Protein AF-A0A536DBD0-F1 (afdb_monomer_lite)

Foldseek 3Di:
DVLVVLLVQQDPLLWFQPAAQAHPDQDQDPVRDRFPFGACRTRLNSLVVNVLVVPQLPDPSNLVSVVSLQVRYAHPPPGHRQLCFDLALLRLVSSVVSCVRNVHDNVNSVVVNVVQQAPVRADDRCVVVPDRDHPPPDLQQADPPPRDGPDPCQLADAPPCPSHHHVLVVLLVVLVVPDQDDVSCVVVLVSLVVQQDPVRFHFRADDGGHHDPDDQDPDHPDGHPSSSVSSVSSVVRNVD

Structure (mmCIF, N/CA/C/O backbone):
data_AF-A0A536DBD0-F1
#
_entry.id   AF-A0A536DBD0-F1
#
loop_
_atom_site.group_PDB
_atom_site.id
_atom_site.type_symbol
_atom_site.label_atom_id
_atom_site.label_alt_id
_atom_site.label_comp_id
_atom_site.label_asym_id
_atom_site.label_entity_id
_atom_site.label_seq_id
_atom_site.pdbx_PDB_ins_code
_atom_site.Cartn_x
_atom_site.Cartn_y
_atom_site.Cartn_z
_atom_site.occupancy
_atom_site.B_iso_or_equiv
_atom_site.auth_seq_id
_atom_site.auth_comp_id
_atom_site.auth_asym_id
_atom_site.auth_atom_id
_atom_site.pdbx_PDB_model_num
ATOM 1 N N . GLY A 1 1 ? -10.079 -2.420 -15.133 1.00 91.31 1 GLY A N 1
ATOM 2 C CA . GLY A 1 1 ? -9.939 -2.157 -13.683 1.00 91.31 1 GLY A CA 1
ATOM 3 C C . GLY A 1 1 ? -8.690 -1.338 -13.408 1.00 91.31 1 GLY A C 1
ATOM 4 O O . GLY A 1 1 ? -7.895 -1.154 -14.325 1.00 91.31 1 GLY A O 1
ATOM 5 N N . TRP A 1 2 ? -8.507 -0.857 -12.175 1.00 95.94 2 TRP A N 1
ATOM 6 C CA . TRP A 1 2 ? -7.380 0.018 -11.815 1.00 95.94 2 TRP A CA 1
ATOM 7 C C . TRP A 1 2 ? -6.001 -0.605 -12.061 1.00 95.94 2 TRP A C 1
ATOM 9 O O . TRP A 1 2 ? -5.137 0.088 -12.584 1.00 95.94 2 TRP A O 1
ATOM 19 N N . GLY A 1 3 ? -5.819 -1.908 -11.808 1.00 97.19 3 GLY A N 1
ATOM 20 C CA . GLY A 1 3 ? -4.553 -2.599 -12.091 1.00 97.19 3 GLY A CA 1
ATOM 21 C C . GLY A 1 3 ? -4.137 -2.540 -13.563 1.00 97.19 3 GLY A C 1
ATOM 22 O O . GLY A 1 3 ? -3.016 -2.157 -13.869 1.00 97.19 3 GLY A O 1
ATOM 23 N N . ALA A 1 4 ? -5.062 -2.809 -14.491 1.00 97.19 4 ALA A N 1
ATOM 24 C CA . ALA A 1 4 ? -4.785 -2.695 -15.926 1.00 97.19 4 ALA A CA 1
ATOM 25 C C . ALA A 1 4 ? -4.452 -1.252 -16.347 1.00 97.19 4 ALA A C 1
ATOM 27 O O . ALA A 1 4 ? -3.552 -1.039 -17.153 1.00 97.19 4 ALA A O 1
ATOM 28 N N . ARG A 1 5 ? -5.150 -0.259 -15.774 1.00 97.69 5 ARG A N 1
ATOM 29 C CA . ARG A 1 5 ? -4.861 1.161 -16.020 1.00 97.69 5 ARG A CA 1
ATOM 30 C C . ARG A 1 5 ? -3.475 1.545 -15.503 1.00 97.69 5 ARG A C 1
ATOM 32 O O . ARG A 1 5 ? -2.783 2.285 -16.182 1.00 97.69 5 ARG A O 1
ATOM 39 N N . LEU A 1 6 ? -3.083 1.053 -14.328 1.00 98.19 6 LEU A N 1
ATOM 40 C CA . LEU A 1 6 ? -1.773 1.328 -13.745 1.00 98.19 6 LEU A CA 1
ATOM 41 C C . LEU A 1 6 ? -0.647 0.653 -14.540 1.00 98.19 6 LEU A C 1
ATOM 43 O O . LEU A 1 6 ? 0.339 1.312 -14.838 1.00 98.19 6 LEU A O 1
ATOM 47 N N . LEU A 1 7 ? -0.824 -0.603 -14.963 1.00 98.19 7 LEU A N 1
ATOM 48 C CA . LEU A 1 7 ? 0.118 -1.302 -15.851 1.00 98.19 7 LEU A CA 1
ATOM 49 C C . LEU A 1 7 ? 0.347 -0.551 -17.168 1.00 98.19 7 LEU A C 1
ATOM 51 O O . LEU A 1 7 ? 1.478 -0.451 -17.622 1.00 98.19 7 LEU A O 1
ATOM 55 N N . ALA A 1 8 ? -0.704 0.035 -17.745 1.00 97.88 8 ALA A N 1
ATOM 56 C CA . ALA A 1 8 ? -0.601 0.821 -18.976 1.00 97.88 8 ALA A CA 1
ATOM 57 C C . ALA A 1 8 ? 0.183 2.143 -18.824 1.00 97.88 8 ALA A C 1
ATOM 59 O O . ALA A 1 8 ? 0.460 2.792 -19.827 1.00 97.88 8 ALA A O 1
ATOM 60 N N . LEU A 1 9 ? 0.512 2.561 -17.595 1.00 97.62 9 LEU A N 1
ATOM 61 C CA . LEU A 1 9 ? 1.324 3.751 -17.313 1.00 97.62 9 LEU A CA 1
ATOM 62 C C . LEU A 1 9 ? 2.813 3.433 -17.120 1.00 97.62 9 LEU A C 1
ATOM 64 O O . LEU A 1 9 ? 3.586 4.359 -16.869 1.00 97.62 9 LEU A O 1
ATOM 68 N N . GLN A 1 10 ? 3.213 2.159 -17.190 1.00 97.94 10 GLN A N 1
ATOM 69 C CA . GLN A 1 10 ? 4.626 1.792 -17.154 1.00 97.94 10 GLN A CA 1
ATOM 70 C C . GLN A 1 10 ? 5.324 2.371 -18.390 1.00 97.94 10 GLN A C 1
ATOM 72 O O . GLN A 1 10 ? 4.830 2.240 -19.511 1.00 97.94 10 GLN A O 1
ATOM 77 N N . GLY A 1 11 ? 6.451 3.042 -18.173 1.00 96.56 11 GLY A N 1
ATOM 78 C CA . GLY A 1 11 ? 7.277 3.587 -19.238 1.00 96.56 11 GLY A CA 1
ATOM 79 C C . GLY A 1 11 ? 7.999 2.494 -20.023 1.00 96.56 11 GLY A C 1
ATOM 80 O O . GLY A 1 11 ? 8.143 1.358 -19.570 1.00 96.56 11 GLY A O 1
ATOM 81 N N . GLU A 1 12 ? 8.504 2.865 -21.199 1.00 95.19 12 GLU A N 1
ATOM 82 C CA . GLU A 1 12 ? 9.368 2.001 -22.020 1.00 95.19 12 GLU A CA 1
ATOM 83 C C . GLU A 1 12 ? 10.686 1.639 -21.313 1.00 95.19 12 GLU A C 1
ATOM 85 O O . GLU A 1 12 ? 11.336 0.665 -21.673 1.00 95.19 12 GLU A O 1
ATOM 90 N N . ASP A 1 13 ? 11.061 2.402 -20.283 1.00 94.31 13 ASP A N 1
ATOM 91 C CA . ASP A 1 13 ? 12.197 2.148 -19.396 1.00 94.31 13 ASP A CA 1
ATOM 92 C C . ASP A 1 13 ? 11.905 1.099 -18.306 1.00 94.31 13 ASP A C 1
ATOM 94 O O . ASP A 1 13 ? 12.741 0.866 -17.431 1.00 94.31 13 ASP A O 1
ATOM 98 N N . GLY A 1 14 ? 10.716 0.487 -18.324 1.00 95.88 14 GLY A N 1
ATOM 99 C CA . GLY A 1 14 ? 10.312 -0.528 -17.359 1.00 95.88 14 GLY A CA 1
ATOM 100 C C . GLY A 1 14 ? 9.883 0.024 -16.000 1.00 95.88 14 GLY A C 1
ATOM 101 O O . GLY A 1 14 ? 9.650 -0.755 -15.075 1.00 95.88 14 GLY A O 1
ATOM 102 N N . GLN A 1 15 ? 9.760 1.343 -15.851 1.00 97.19 15 GLN A N 1
ATOM 103 C CA . GLN A 1 15 ? 9.516 2.007 -14.571 1.00 97.19 15 GLN A CA 1
ATOM 104 C C . GLN A 1 15 ? 8.239 2.849 -14.605 1.00 97.19 15 GLN A C 1
ATOM 106 O O . GLN A 1 15 ? 7.706 3.182 -15.661 1.00 97.19 15 GLN A O 1
ATOM 111 N N . TRP A 1 16 ? 7.747 3.250 -13.433 1.00 97.19 16 TRP A N 1
ATOM 112 C CA . TRP A 1 16 ? 6.743 4.309 -13.343 1.00 97.19 16 TRP A CA 1
ATOM 113 C C . TRP A 1 16 ? 7.423 5.615 -12.963 1.00 97.19 16 TRP A C 1
ATOM 115 O O . TRP A 1 16 ? 8.136 5.698 -11.964 1.00 97.19 16 TRP A O 1
ATOM 125 N N . ALA A 1 17 ? 7.214 6.637 -13.793 1.00 93.94 17 ALA A N 1
ATOM 126 C CA . ALA A 1 17 ? 7.829 7.957 -13.651 1.00 93.94 17 ALA A CA 1
ATOM 127 C C . ALA A 1 17 ? 9.380 7.956 -13.600 1.00 93.94 17 ALA A C 1
ATOM 129 O O . ALA A 1 17 ? 9.981 8.963 -13.218 1.00 93.94 17 ALA A O 1
ATOM 130 N N . GLY A 1 18 ? 10.018 6.859 -14.024 1.00 93.31 18 GLY A N 1
ATOM 131 C CA . GLY A 1 18 ? 11.458 6.740 -14.269 1.00 93.31 18 GLY A CA 1
ATOM 132 C C . GLY A 1 18 ? 12.359 6.515 -13.052 1.00 93.31 18 GLY A C 1
ATOM 133 O O . GLY A 1 18 ? 13.572 6.617 -13.198 1.00 93.31 18 GLY A O 1
ATOM 134 N N . GLY A 1 19 ? 11.812 6.244 -11.864 1.00 93.00 19 GLY A N 1
ATOM 135 C CA . GLY A 1 19 ? 12.637 5.943 -10.685 1.00 93.00 19 GLY A CA 1
ATOM 136 C C . GLY A 1 19 ? 11.963 5.020 -9.674 1.00 93.00 19 GLY A C 1
ATOM 137 O O . GLY A 1 19 ? 10.793 4.645 -9.841 1.00 93.00 19 GLY A O 1
ATOM 138 N N . ALA A 1 20 ? 12.714 4.620 -8.646 1.00 93.88 20 ALA A N 1
ATOM 139 C CA . ALA A 1 20 ? 12.307 3.620 -7.665 1.00 93.88 20 ALA A CA 1
ATOM 140 C C . ALA A 1 20 ? 11.388 4.230 -6.602 1.00 93.88 20 ALA A C 1
ATOM 142 O O . ALA A 1 20 ? 10.191 3.921 -6.581 1.00 93.88 20 ALA A O 1
ATOM 143 N N . LEU A 1 21 ? 11.912 5.127 -5.763 1.00 90.44 21 LEU A N 1
ATOM 144 C CA . LEU A 1 21 ? 11.153 5.838 -4.730 1.00 90.44 21 LEU A CA 1
ATOM 145 C C . LEU A 1 21 ? 10.785 7.266 -5.155 1.00 90.44 21 LEU A C 1
ATOM 147 O O . LEU A 1 21 ? 9.769 7.810 -4.703 1.00 90.44 21 LEU A O 1
ATOM 151 N N . PHE A 1 22 ? 11.569 7.862 -6.057 1.00 90.06 22 PHE A N 1
ATOM 152 C CA . PHE A 1 22 ? 11.367 9.210 -6.581 1.00 90.06 22 PHE A CA 1
ATOM 153 C C . PHE A 1 22 ? 11.313 9.203 -8.117 1.00 90.06 22 PHE A C 1
ATOM 155 O O . PHE A 1 22 ? 12.082 8.501 -8.761 1.00 90.06 22 PHE A O 1
ATOM 162 N N . PRO A 1 23 ? 10.447 10.008 -8.756 1.00 86.81 23 PRO A N 1
ATOM 163 C CA . PRO A 1 23 ? 10.463 10.163 -10.208 1.00 86.81 23 PRO A CA 1
ATOM 164 C C . PRO A 1 23 ? 11.794 10.710 -10.738 1.00 86.81 23 PRO A C 1
ATOM 166 O O . PRO A 1 23 ? 12.344 11.651 -10.159 1.00 86.81 23 PRO A O 1
ATOM 169 N N . ALA A 1 24 ? 12.228 10.242 -11.914 1.00 82.94 24 ALA A N 1
ATOM 170 C CA . ALA A 1 24 ? 13.428 10.735 -12.605 1.00 82.94 24 ALA A CA 1
ATOM 171 C C . ALA A 1 24 ? 13.378 12.245 -12.885 1.00 82.94 24 ALA A C 1
ATOM 173 O O . ALA A 1 24 ? 14.393 12.942 -12.868 1.00 82.94 24 ALA A O 1
ATOM 174 N N . ARG A 1 25 ? 12.178 12.776 -13.143 1.00 69.81 25 ARG A N 1
ATOM 175 C CA . ARG A 1 25 ? 11.931 14.215 -13.247 1.00 69.81 25 ARG A CA 1
ATOM 176 C C . ARG A 1 25 ? 11.021 14.641 -12.107 1.00 69.81 25 ARG A C 1
ATOM 178 O O . ARG A 1 25 ? 9.820 14.382 -12.136 1.00 69.81 25 ARG A O 1
ATOM 185 N N . ARG A 1 26 ? 11.570 15.365 -11.127 1.00 60.09 26 ARG A N 1
ATOM 186 C CA . ARG A 1 26 ? 10.742 16.130 -10.187 1.00 60.09 26 ARG A CA 1
ATOM 187 C C . ARG A 1 26 ? 9.910 17.128 -10.990 1.00 60.09 26 ARG A C 1
ATOM 189 O O . ARG A 1 26 ? 10.472 17.956 -11.707 1.00 60.09 26 ARG A O 1
ATOM 196 N N . SER A 1 27 ? 8.585 17.037 -10.881 1.00 53.34 27 SER A N 1
ATOM 197 C CA . SER A 1 27 ? 7.678 18.047 -11.427 1.00 53.34 27 SER A CA 1
ATOM 198 C C . SER A 1 27 ? 8.109 19.410 -10.888 1.00 53.34 27 SER A C 1
ATOM 200 O O . SER A 1 27 ? 7.999 19.651 -9.692 1.00 53.34 27 SER A O 1
ATOM 202 N N . LYS A 1 28 ? 8.625 20.292 -11.746 1.00 44.62 28 LYS A N 1
ATOM 203 C CA . LYS A 1 28 ? 8.733 21.714 -11.415 1.00 44.62 28 LYS A CA 1
ATOM 204 C C . LYS A 1 28 ? 7.328 22.276 -11.578 1.00 44.62 28 LYS A C 1
ATOM 206 O O . LYS A 1 28 ? 6.775 22.166 -12.672 1.00 44.62 28 LYS A O 1
ATOM 211 N N . SER A 1 29 ? 6.716 22.824 -10.530 1.00 50.50 29 SER A N 1
ATOM 212 C CA . SER A 1 29 ? 5.514 23.625 -10.761 1.00 50.50 29 SER A CA 1
ATOM 213 C C . SER A 1 29 ? 5.897 24.821 -11.645 1.00 50.50 29 SER A C 1
ATOM 215 O O . SER A 1 29 ? 7.041 25.283 -11.624 1.00 50.50 29 SER A O 1
ATOM 217 N N . GLY A 1 30 ? 4.966 25.315 -12.465 1.00 45.97 30 GLY A N 1
ATOM 218 C CA . GLY A 1 30 ? 5.229 26.410 -13.414 1.00 45.97 30 GLY A CA 1
ATOM 219 C C . GLY A 1 30 ? 5.717 27.720 -12.771 1.00 45.97 30 GLY A C 1
ATOM 220 O O . GLY A 1 30 ? 6.162 28.613 -13.482 1.00 45.97 30 GLY A O 1
ATOM 221 N N . ASN A 1 31 ? 5.666 27.821 -11.439 1.00 52.44 31 ASN A N 1
ATOM 222 C CA . ASN A 1 31 ? 6.142 28.930 -10.612 1.00 52.44 31 ASN A CA 1
ATOM 223 C C . ASN A 1 31 ? 7.461 28.632 -9.854 1.00 52.44 31 ASN A C 1
ATOM 225 O O . ASN A 1 31 ? 7.882 29.449 -9.043 1.00 52.44 31 ASN A O 1
ATOM 229 N N . GLY A 1 32 ? 8.121 27.490 -10.092 1.00 48.88 32 GLY A N 1
ATOM 230 C CA . GLY A 1 32 ? 9.398 27.135 -9.452 1.00 48.88 32 GLY A CA 1
ATOM 231 C C . GLY A 1 32 ? 9.293 26.590 -8.021 1.00 48.88 32 GLY A C 1
ATOM 232 O O . GLY A 1 32 ? 10.320 26.283 -7.418 1.00 48.88 32 GLY A O 1
ATOM 233 N N . GLU A 1 33 ? 8.083 26.424 -7.486 1.00 50.91 33 GLU A N 1
ATOM 234 C CA . GLU A 1 33 ? 7.857 25.752 -6.204 1.00 50.91 33 GLU A CA 1
ATOM 235 C C . GLU A 1 33 ? 8.035 24.225 -6.339 1.00 50.91 33 GLU A C 1
ATOM 237 O O . GLU A 1 33 ? 7.794 23.606 -7.379 1.00 50.91 33 GLU A O 1
ATOM 242 N N . GLN A 1 34 ? 8.503 23.572 -5.277 1.00 54.66 34 GLN A N 1
ATOM 243 C CA . GLN A 1 34 ? 8.453 22.112 -5.241 1.00 54.66 34 GLN A CA 1
ATOM 244 C C . GLN A 1 34 ? 7.001 21.688 -4.974 1.00 54.66 34 GLN A C 1
ATOM 246 O O . GLN A 1 34 ? 6.362 22.272 -4.094 1.00 54.66 34 GLN A O 1
ATOM 251 N N . PRO A 1 35 ? 6.457 20.687 -5.694 1.00 57.78 35 PRO A N 1
ATOM 252 C CA . PRO A 1 35 ? 5.151 20.127 -5.377 1.00 57.78 35 PRO A CA 1
ATOM 253 C C . PRO A 1 35 ? 5.109 19.740 -3.898 1.00 57.78 35 PRO A C 1
ATOM 255 O O . PRO A 1 35 ? 6.036 19.102 -3.400 1.00 57.78 35 PRO A O 1
ATOM 258 N N . LYS A 1 36 ? 4.045 20.127 -3.187 1.00 66.62 36 LYS A N 1
ATOM 259 C CA . LYS A 1 36 ? 3.862 19.705 -1.796 1.00 66.62 36 LYS A CA 1
ATOM 260 C C . LYS A 1 36 ? 3.632 18.188 -1.747 1.00 66.62 36 LYS A C 1
ATOM 262 O O . LYS A 1 36 ? 2.731 17.685 -2.416 1.00 66.62 36 LYS A O 1
ATOM 267 N N . GLY A 1 37 ? 4.402 17.493 -0.910 1.00 73.50 37 GLY A N 1
ATOM 268 C CA . GLY A 1 37 ? 4.250 16.059 -0.636 1.00 73.50 37 GLY A CA 1
ATOM 269 C C . GLY A 1 37 ? 5.110 15.134 -1.506 1.00 73.50 37 GLY A C 1
ATOM 270 O O . GLY A 1 37 ? 5.749 15.559 -2.470 1.00 73.50 37 GLY A O 1
ATOM 271 N N . GLN A 1 38 ? 5.135 13.849 -1.144 1.00 78.88 38 GLN A N 1
ATOM 272 C CA . GLN A 1 38 ? 5.894 12.823 -1.861 1.00 78.88 38 GLN A CA 1
ATOM 273 C C . GLN A 1 38 ? 5.238 12.540 -3.221 1.00 78.88 38 GLN A C 1
ATOM 275 O O . GLN A 1 38 ? 4.035 12.295 -3.283 1.00 78.88 38 GLN A O 1
ATOM 280 N N . PRO A 1 39 ? 5.983 12.519 -4.336 1.00 83.19 39 PRO A N 1
ATOM 281 C CA . PRO A 1 39 ? 5.433 12.054 -5.602 1.00 83.19 39 PRO A CA 1
ATOM 282 C C . PRO A 1 39 ? 5.171 10.540 -5.547 1.00 83.19 39 PRO A C 1
ATOM 284 O O . PRO A 1 39 ? 6.085 9.726 -5.657 1.00 83.19 39 PRO A O 1
ATOM 287 N N . TRP A 1 40 ? 3.903 10.156 -5.421 1.00 91.44 40 TRP A N 1
ATOM 288 C CA . TRP A 1 40 ? 3.453 8.766 -5.292 1.00 91.44 40 TRP A CA 1
ATOM 289 C C . TRP A 1 40 ? 3.391 7.998 -6.619 1.00 91.44 40 TRP A C 1
ATOM 291 O O . TRP A 1 40 ? 2.759 6.944 -6.701 1.00 91.44 40 TRP A O 1
ATOM 301 N N . THR A 1 41 ? 3.987 8.550 -7.673 1.00 94.12 41 THR A N 1
ATOM 302 C CA . THR A 1 41 ? 3.975 7.998 -9.031 1.00 94.12 41 THR A CA 1
ATOM 303 C C . THR A 1 41 ? 5.170 7.100 -9.331 1.00 94.12 41 THR A C 1
ATOM 305 O O . THR A 1 41 ? 5.170 6.466 -10.380 1.00 94.12 41 THR A O 1
ATOM 308 N N . ALA A 1 42 ? 6.169 7.036 -8.444 1.00 94.88 42 ALA A N 1
ATOM 309 C CA . ALA A 1 42 ? 7.363 6.212 -8.631 1.00 94.88 42 ALA A CA 1
ATOM 310 C C . ALA A 1 42 ? 7.056 4.699 -8.627 1.00 94.88 42 ALA A C 1
ATOM 312 O O . ALA A 1 42 ? 5.956 4.258 -8.260 1.00 94.88 42 ALA A O 1
ATOM 313 N N . THR A 1 43 ? 8.039 3.897 -9.035 1.00 97.12 43 THR A N 1
ATOM 314 C CA . TH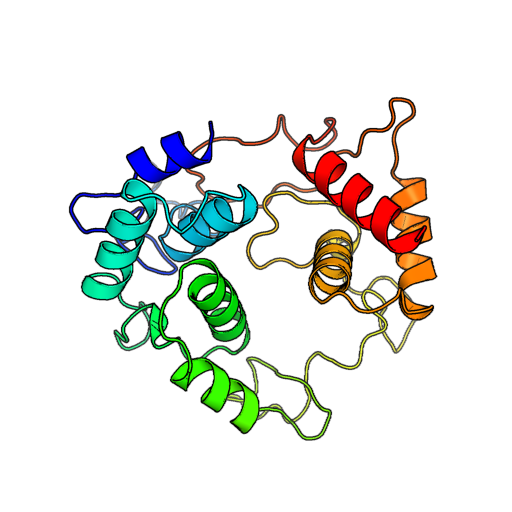R A 1 43 ? 7.900 2.448 -9.246 1.00 97.12 43 THR A CA 1
ATOM 315 C C . THR A 1 43 ? 7.482 1.706 -7.979 1.00 97.12 43 THR A C 1
ATOM 317 O O . THR A 1 43 ? 6.524 0.936 -8.032 1.00 97.12 43 THR A O 1
ATOM 320 N N . ALA A 1 44 ? 8.096 1.990 -6.826 1.00 95.56 44 ALA A N 1
ATOM 321 C CA . ALA A 1 44 ? 7.765 1.335 -5.559 1.00 95.56 44 ALA A CA 1
ATOM 322 C C . ALA A 1 44 ? 6.279 1.498 -5.198 1.00 95.56 44 ALA A C 1
ATOM 324 O O . ALA A 1 44 ? 5.574 0.521 -4.955 1.00 95.56 44 ALA A O 1
ATOM 325 N N . TYR A 1 45 ? 5.762 2.728 -5.250 1.00 95.62 45 TYR A N 1
ATOM 326 C CA . TYR A 1 45 ? 4.359 3.011 -4.932 1.00 95.62 45 TYR A CA 1
ATOM 327 C C . TYR A 1 45 ? 3.384 2.445 -5.967 1.00 95.62 45 TYR A C 1
ATOM 329 O O . TYR A 1 45 ? 2.243 2.129 -5.628 1.00 95.62 45 TYR A O 1
ATOM 337 N N . SER A 1 46 ? 3.819 2.310 -7.220 1.00 97.56 46 SER A N 1
ATOM 338 C CA . SER A 1 46 ? 3.019 1.689 -8.277 1.00 97.56 46 SER A CA 1
ATOM 339 C C . SER A 1 46 ? 2.917 0.175 -8.066 1.00 97.56 46 SER A C 1
ATOM 341 O O . SER A 1 46 ? 1.825 -0.379 -8.176 1.00 97.56 46 SER A O 1
ATOM 343 N N . LEU A 1 47 ? 4.004 -0.487 -7.659 1.00 97.88 47 LEU A N 1
ATOM 344 C CA . LEU A 1 47 ? 3.981 -1.898 -7.266 1.00 97.88 47 LEU A CA 1
ATOM 345 C C . LEU A 1 47 ? 3.125 -2.139 -6.016 1.00 97.88 47 LEU A C 1
ATOM 347 O O . LEU A 1 47 ? 2.337 -3.082 -6.010 1.00 97.88 47 LEU A O 1
ATOM 351 N N . VAL A 1 48 ? 3.203 -1.263 -5.005 1.00 96.38 48 VAL A N 1
ATOM 352 C CA . VAL A 1 48 ? 2.323 -1.330 -3.819 1.00 96.38 48 VAL A CA 1
ATOM 353 C C . VAL A 1 48 ? 0.855 -1.247 -4.226 1.00 96.38 48 VAL A C 1
ATOM 355 O O . VAL A 1 48 ? 0.050 -2.049 -3.775 1.00 96.38 48 VAL A O 1
ATOM 358 N N . LEU A 1 49 ? 0.495 -0.340 -5.137 1.00 97.12 49 LEU A N 1
ATOM 359 C CA . LEU A 1 49 ? -0.878 -0.264 -5.635 1.00 97.12 49 LEU A CA 1
ATOM 360 C C . LEU A 1 49 ? -1.298 -1.518 -6.408 1.00 97.12 49 LEU A C 1
ATOM 362 O O . LEU A 1 49 ? -2.432 -1.958 -6.262 1.00 97.12 49 LEU A O 1
ATOM 366 N N . LEU A 1 50 ? -0.420 -2.105 -7.225 1.00 98.00 50 LEU A N 1
ATOM 367 C CA . LEU A 1 50 ? -0.723 -3.360 -7.920 1.00 98.00 50 LEU A CA 1
ATOM 368 C C . LEU A 1 50 ? -0.968 -4.509 -6.930 1.00 98.00 50 LEU A C 1
ATOM 370 O O . LEU A 1 50 ? -1.933 -5.256 -7.110 1.00 98.00 50 LEU A O 1
ATOM 374 N N . HIS A 1 51 ? -0.151 -4.601 -5.879 1.00 96.50 51 HIS A N 1
ATOM 375 C CA . HIS A 1 51 ? -0.356 -5.518 -4.758 1.00 96.50 51 HIS A CA 1
ATOM 376 C C . HIS A 1 51 ? -1.705 -5.259 -4.063 1.00 96.50 51 HIS A C 1
ATOM 378 O O . HIS A 1 51 ? -2.524 -6.168 -3.946 1.00 96.50 51 HIS A O 1
ATOM 384 N N . ASP A 1 52 ? -1.993 -4.013 -3.677 1.00 94.56 52 ASP A N 1
ATOM 385 C CA . ASP A 1 52 ? -3.236 -3.640 -2.986 1.00 94.56 52 ASP A CA 1
ATOM 386 C C . ASP A 1 52 ? -4.483 -3.900 -3.846 1.00 94.56 52 ASP A C 1
ATOM 388 O O . ASP A 1 52 ? -5.548 -4.261 -3.339 1.00 94.56 52 ASP A O 1
ATOM 392 N N . PHE A 1 53 ? -4.354 -3.762 -5.168 1.00 95.94 53 PHE A N 1
ATOM 393 C CA . PHE A 1 53 ? -5.407 -4.094 -6.126 1.00 95.94 53 PHE A CA 1
ATOM 394 C C . PHE A 1 53 ? -5.640 -5.597 -6.284 1.00 95.94 53 PHE A C 1
ATOM 396 O O . PHE A 1 53 ? -6.632 -5.975 -6.914 1.00 95.94 53 PHE A O 1
ATOM 403 N N . GLY A 1 54 ? -4.763 -6.443 -5.740 1.00 95.50 54 GLY A N 1
ATOM 404 C CA . GLY A 1 54 ? -4.842 -7.891 -5.873 1.00 95.50 54 GLY A CA 1
ATOM 405 C C . GLY A 1 54 ? -4.706 -8.343 -7.325 1.00 95.50 54 GLY A C 1
ATOM 406 O O . GLY A 1 54 ? -5.439 -9.231 -7.761 1.00 95.50 54 GLY A O 1
ATOM 407 N N . VAL A 1 55 ? -3.844 -7.689 -8.120 1.00 97.50 55 VAL A N 1
ATOM 408 C CA . VAL A 1 55 ? -3.602 -8.146 -9.498 1.00 97.50 55 VAL A CA 1
ATOM 409 C C . VAL A 1 55 ? -2.961 -9.525 -9.460 1.00 97.50 55 VAL A C 1
ATOM 411 O O . VAL A 1 55 ? -1.993 -9.719 -8.737 1.00 97.50 55 VAL A O 1
ATOM 414 N N . ASP A 1 56 ? -3.475 -10.474 -10.238 1.00 97.69 56 ASP A N 1
ATOM 415 C CA . ASP A 1 56 ? -2.897 -11.818 -10.298 1.00 97.69 56 ASP A CA 1
ATOM 416 C C . ASP A 1 56 ? -1.425 -11.747 -10.771 1.00 97.69 56 ASP A C 1
ATOM 418 O O . ASP A 1 56 ? -1.183 -11.348 -11.922 1.00 97.69 56 ASP A O 1
ATOM 422 N N . PRO A 1 57 ? -0.452 -12.095 -9.901 1.00 97.69 57 PRO A N 1
ATOM 423 C CA . PRO A 1 57 ? 0.971 -11.952 -10.195 1.00 97.69 57 PRO A CA 1
ATOM 424 C C . PRO A 1 57 ? 1.440 -12.911 -11.293 1.00 97.69 57 PRO A C 1
ATOM 426 O O . PRO A 1 57 ? 2.441 -12.640 -11.957 1.00 97.69 57 PRO A O 1
ATOM 429 N N . HIS A 1 58 ? 0.698 -13.990 -11.552 1.00 96.94 58 HIS A N 1
ATOM 430 C CA . HIS A 1 58 ? 1.054 -14.989 -12.556 1.00 96.94 58 HIS A CA 1
ATOM 431 C C . HIS A 1 58 ? 0.585 -14.616 -13.965 1.00 96.94 58 HIS A C 1
ATOM 433 O O . HIS A 1 58 ? 0.998 -15.249 -14.940 1.00 96.94 58 HIS A O 1
ATOM 439 N N . ARG A 1 59 ? -0.218 -13.554 -14.121 1.00 97.75 59 ARG A N 1
ATOM 440 C CA . ARG A 1 59 ? -0.602 -13.056 -15.449 1.00 97.75 59 ARG A CA 1
ATOM 441 C C . ARG A 1 59 ? 0.614 -12.564 -16.217 1.00 97.75 59 ARG A C 1
ATOM 443 O O . ARG A 1 59 ? 1.359 -11.714 -15.738 1.00 97.75 59 ARG A O 1
ATOM 450 N N . ASP A 1 60 ? 0.721 -12.968 -17.479 1.00 98.00 60 ASP A N 1
ATOM 451 C CA . ASP A 1 60 ? 1.832 -12.596 -18.364 1.00 98.00 60 ASP A CA 1
ATOM 452 C C . ASP A 1 60 ? 2.115 -11.091 -18.429 1.00 98.00 60 ASP A C 1
ATOM 454 O O . ASP A 1 60 ? 3.269 -10.669 -18.461 1.00 98.00 60 ASP A O 1
ATOM 458 N N . THR A 1 61 ? 1.070 -10.261 -18.445 1.00 97.56 61 THR A N 1
ATOM 459 C CA . THR A 1 61 ? 1.220 -8.800 -18.447 1.00 97.56 61 THR A CA 1
ATOM 460 C C . THR A 1 61 ? 1.878 -8.284 -17.169 1.00 97.56 61 THR A C 1
ATOM 462 O O . THR A 1 61 ? 2.685 -7.365 -17.244 1.00 97.56 61 THR A O 1
ATOM 465 N N . VAL A 1 62 ? 1.555 -8.875 -16.015 1.00 98.44 62 VAL A N 1
ATOM 466 C CA . VAL A 1 62 ? 2.141 -8.510 -14.718 1.00 98.44 62 VAL A CA 1
ATOM 467 C C . VAL A 1 62 ? 3.570 -9.036 -14.633 1.00 98.44 62 VAL A C 1
ATOM 469 O O . VAL A 1 62 ? 4.478 -8.263 -14.349 1.00 98.44 62 VAL A O 1
ATOM 472 N N . ARG A 1 63 ? 3.798 -10.306 -14.994 1.00 98.56 63 ARG A N 1
ATOM 473 C CA . ARG A 1 63 ? 5.138 -10.913 -15.016 1.00 98.56 63 ARG A CA 1
ATOM 474 C C . ARG A 1 63 ? 6.125 -10.135 -15.883 1.00 98.56 63 ARG A C 1
ATOM 476 O O . ARG A 1 63 ? 7.252 -9.904 -15.458 1.00 98.56 63 ARG A O 1
ATOM 483 N N . ARG A 1 64 ? 5.709 -9.699 -17.079 1.00 98.25 64 ARG A N 1
ATOM 484 C CA . ARG A 1 64 ? 6.549 -8.855 -17.948 1.00 98.25 64 ARG A CA 1
ATOM 485 C C . ARG A 1 64 ? 6.854 -7.504 -17.308 1.00 98.25 64 ARG A C 1
ATOM 487 O O . ARG A 1 64 ? 8.008 -7.096 -17.312 1.00 98.25 64 ARG A O 1
ATOM 494 N N . ALA A 1 65 ? 5.848 -6.843 -16.736 1.00 98.50 65 ALA A N 1
ATOM 495 C CA . ALA A 1 65 ? 6.039 -5.554 -16.078 1.00 98.50 65 ALA A CA 1
ATOM 496 C C . ALA A 1 65 ? 7.025 -5.651 -14.900 1.00 98.50 65 ALA A C 1
ATOM 498 O O . ALA A 1 65 ? 7.937 -4.835 -14.794 1.00 98.50 65 ALA A O 1
ATOM 499 N N . VAL A 1 66 ? 6.890 -6.677 -14.055 1.00 98.62 66 VAL A N 1
ATOM 500 C CA . VAL A 1 66 ? 7.783 -6.923 -12.911 1.00 98.62 66 VAL A CA 1
ATOM 501 C C . VAL A 1 66 ? 9.192 -7.312 -13.366 1.00 98.62 66 VAL A C 1
ATOM 503 O O . VAL A 1 66 ? 10.167 -6.827 -12.795 1.00 98.62 66 VAL A O 1
ATOM 506 N N . ALA A 1 67 ? 9.326 -8.128 -14.417 1.00 98.50 67 ALA A N 1
ATOM 507 C CA . ALA A 1 67 ? 10.630 -8.477 -14.984 1.00 98.50 67 ALA A CA 1
ATOM 508 C C . ALA A 1 67 ? 11.403 -7.233 -15.449 1.00 98.50 67 ALA A C 1
ATOM 510 O O . ALA A 1 67 ? 12.595 -7.117 -15.176 1.00 98.50 67 ALA A O 1
ATOM 511 N N . GLN A 1 68 ? 10.712 -6.271 -16.064 1.00 98.50 68 GLN A N 1
ATOM 512 C CA . GLN A 1 68 ? 11.307 -4.995 -16.460 1.00 98.50 68 GLN A CA 1
ATOM 513 C C . GLN A 1 68 ? 11.767 -4.165 -15.254 1.00 98.50 68 GLN A C 1
ATOM 515 O O . GLN A 1 68 ? 12.860 -3.603 -15.284 1.00 98.50 68 GLN A O 1
ATOM 520 N N . VAL A 1 69 ? 11.003 -4.151 -14.155 1.00 98.56 69 VAL A N 1
ATOM 521 C CA . VAL A 1 69 ? 11.452 -3.514 -12.904 1.00 98.56 69 VAL A CA 1
ATOM 522 C C . VAL A 1 69 ? 12.716 -4.188 -12.374 1.00 98.56 69 VAL A C 1
ATOM 524 O O . VAL A 1 69 ? 13.686 -3.497 -12.068 1.00 98.56 69 VAL A O 1
ATOM 527 N N . ARG A 1 70 ? 12.742 -5.523 -12.297 1.00 98.06 70 ARG A N 1
ATOM 528 C CA . ARG A 1 70 ? 13.921 -6.278 -11.843 1.00 98.06 70 ARG A CA 1
ATOM 529 C C . ARG A 1 70 ? 15.156 -5.943 -12.683 1.00 98.06 70 ARG A C 1
ATOM 531 O O . ARG A 1 70 ? 16.240 -5.744 -12.142 1.00 98.06 70 ARG A O 1
ATOM 538 N N . GLU A 1 71 ? 14.998 -5.881 -14.000 1.00 97.75 71 GLU A N 1
ATOM 539 C CA . GLU A 1 71 ? 16.102 -5.668 -14.937 1.00 97.75 71 GLU A CA 1
ATOM 540 C C . GLU A 1 71 ? 16.611 -4.222 -14.919 1.00 97.75 71 GLU A C 1
ATOM 542 O O . GLU A 1 71 ? 17.828 -4.005 -14.882 1.00 97.75 71 GLU A O 1
ATOM 547 N N . HIS A 1 72 ? 15.715 -3.235 -14.851 1.00 96.81 72 HIS A N 1
ATOM 548 C CA . HIS A 1 72 ? 16.046 -1.838 -15.157 1.00 96.81 72 HIS A CA 1
ATOM 549 C C . HIS A 1 72 ? 15.920 -0.865 -13.981 1.00 96.81 72 HIS A C 1
ATOM 551 O O . HIS A 1 72 ? 16.606 0.155 -13.971 1.00 96.81 72 HIS A O 1
ATOM 557 N N . CYS A 1 73 ? 15.104 -1.162 -12.969 1.00 97.31 73 CYS A N 1
ATOM 558 C CA . CYS A 1 73 ? 14.902 -0.250 -11.845 1.00 97.31 73 CYS A CA 1
ATOM 559 C C . CYS A 1 73 ? 16.022 -0.394 -10.807 1.00 97.31 73 CYS A C 1
ATOM 561 O O . CYS A 1 73 ? 16.423 -1.509 -10.447 1.00 97.31 73 CYS A O 1
ATOM 563 N N . ARG A 1 74 ? 16.539 0.743 -10.335 1.00 96.12 74 ARG A N 1
ATOM 564 C CA . ARG A 1 74 ? 17.588 0.835 -9.314 1.00 96.12 74 ARG A CA 1
ATOM 565 C C . ARG A 1 74 ? 17.173 1.818 -8.228 1.00 96.12 74 ARG A C 1
ATOM 567 O O . ARG A 1 74 ? 16.569 2.841 -8.545 1.00 96.12 74 ARG A O 1
ATOM 574 N N . TRP A 1 75 ? 17.512 1.510 -6.978 1.00 94.81 75 TRP A N 1
ATOM 575 C CA . TRP A 1 75 ? 17.333 2.440 -5.866 1.00 94.81 75 TRP A CA 1
ATOM 576 C C . TRP A 1 75 ? 18.167 3.701 -6.085 1.00 94.81 75 TRP A C 1
ATOM 578 O O . TRP A 1 75 ? 19.292 3.644 -6.586 1.00 94.81 75 TRP A O 1
ATOM 588 N N . GLU A 1 76 ? 17.605 4.854 -5.726 1.00 91.12 76 GLU A N 1
ATOM 589 C CA . GLU A 1 76 ? 18.304 6.135 -5.838 1.00 91.12 76 GLU A CA 1
ATOM 590 C C . GLU A 1 76 ? 19.514 6.197 -4.899 1.00 91.12 76 GLU A C 1
ATOM 592 O O . GLU A 1 76 ? 20.538 6.793 -5.237 1.00 91.12 76 GLU A O 1
ATOM 597 N N . HIS A 1 77 ? 19.407 5.560 -3.732 1.00 85.88 77 HIS A N 1
ATOM 598 C CA . HIS A 1 77 ? 20.548 5.296 -2.872 1.00 85.88 77 HIS A CA 1
ATOM 599 C C . HIS A 1 77 ? 21.420 4.226 -3.527 1.00 85.88 77 HIS A C 1
ATOM 601 O O . HIS A 1 77 ? 20.902 3.176 -3.868 1.00 85.88 77 HIS A O 1
ATOM 607 N N . ALA A 1 78 ? 22.712 4.508 -3.727 1.00 86.19 78 ALA A N 1
ATOM 608 C CA . ALA A 1 78 ? 23.778 3.596 -4.175 1.00 86.19 78 ALA A CA 1
ATOM 609 C C . ALA A 1 78 ? 23.528 2.688 -5.412 1.00 86.19 78 ALA A C 1
ATOM 611 O O . ALA A 1 78 ? 24.425 1.936 -5.797 1.00 86.19 78 ALA A O 1
ATOM 612 N N . GLY A 1 79 ? 22.392 2.798 -6.106 1.00 92.19 79 GLY A N 1
ATOM 613 C CA . GLY A 1 79 ? 22.139 2.154 -7.393 1.00 92.19 79 GLY A CA 1
ATOM 614 C C . GLY A 1 79 ? 21.918 0.642 -7.333 1.00 92.19 79 GLY A C 1
ATOM 615 O O . GLY A 1 79 ? 22.107 -0.021 -8.356 1.00 92.19 79 GLY A O 1
ATOM 616 N N . GLN A 1 80 ? 21.543 0.069 -6.185 1.00 95.38 80 GLN A N 1
ATOM 617 C CA . GLN A 1 80 ? 21.254 -1.366 -6.084 1.00 95.38 80 GLN A CA 1
ATOM 618 C C . GLN A 1 80 ? 20.020 -1.754 -6.924 1.00 95.38 80 GLN A C 1
ATOM 620 O O . GLN A 1 80 ? 19.099 -0.946 -7.079 1.00 95.38 80 GLN A O 1
ATOM 625 N N . PRO A 1 81 ? 19.955 -2.988 -7.466 1.00 97.12 81 PRO A N 1
ATOM 626 C CA . PRO A 1 81 ? 18.732 -3.531 -8.061 1.00 97.12 81 PRO A CA 1
ATOM 627 C C . PRO A 1 81 ? 17.539 -3.448 -7.108 1.00 97.12 81 PRO A C 1
ATOM 629 O O . PRO A 1 81 ? 17.681 -3.720 -5.920 1.00 97.12 81 PRO A O 1
ATOM 632 N N . PHE A 1 82 ? 16.355 -3.126 -7.637 1.00 97.31 82 PHE A N 1
ATOM 633 C CA . PHE A 1 82 ? 15.152 -2.896 -6.827 1.00 97.31 82 PHE A CA 1
ATOM 634 C C . PHE A 1 82 ? 14.865 -4.031 -5.822 1.00 97.31 82 PHE A C 1
ATOM 636 O O . PHE A 1 82 ? 14.736 -3.792 -4.625 1.00 97.31 82 PHE A O 1
ATOM 643 N N . PHE A 1 83 ? 14.835 -5.286 -6.287 1.00 97.69 83 PHE A N 1
ATOM 644 C CA . PHE A 1 83 ? 14.548 -6.448 -5.431 1.00 97.69 83 PHE A CA 1
ATOM 645 C C . PHE A 1 83 ? 15.728 -6.892 -4.550 1.00 97.69 83 PHE A C 1
ATOM 647 O O . PHE A 1 83 ? 15.545 -7.719 -3.666 1.00 97.69 83 PHE A O 1
ATOM 654 N N . SER A 1 84 ? 16.917 -6.302 -4.716 1.00 95.88 84 SER A N 1
ATOM 655 C CA . SER A 1 84 ? 18.037 -6.492 -3.782 1.00 95.88 84 SER A CA 1
ATOM 656 C C . SER A 1 84 ? 17.919 -5.628 -2.521 1.00 95.88 84 SER A C 1
ATOM 658 O O . SER A 1 84 ? 18.769 -5.733 -1.640 1.00 95.88 84 SER A O 1
ATOM 660 N N . GLY A 1 85 ? 16.867 -4.808 -2.421 1.00 91.31 85 GLY A N 1
ATOM 661 C CA . GLY A 1 85 ? 16.608 -3.953 -1.270 1.00 91.31 85 GLY A CA 1
ATOM 662 C C . GLY A 1 85 ? 17.459 -2.685 -1.232 1.00 91.31 85 GLY A C 1
ATOM 663 O O . GLY A 1 85 ? 18.361 -2.465 -2.043 1.00 91.31 85 GLY A O 1
ATOM 664 N N . GLU A 1 86 ? 17.115 -1.846 -0.268 1.00 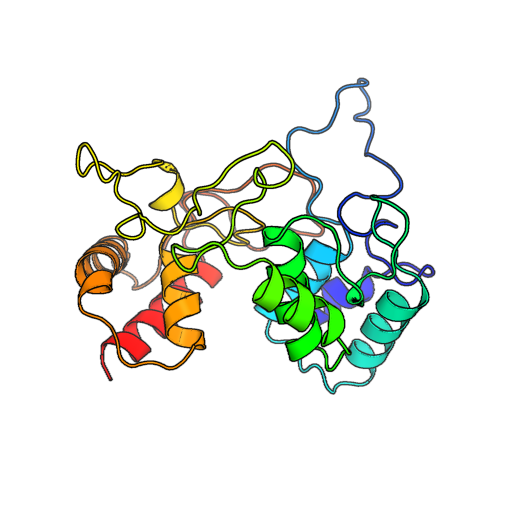87.88 86 GLU A N 1
ATOM 665 C CA . GLU A 1 86 ? 17.782 -0.604 0.102 1.00 87.88 86 GLU A CA 1
ATOM 666 C C . GLU A 1 86 ? 18.452 -0.818 1.481 1.00 87.88 86 GLU A C 1
ATOM 668 O O . GLU A 1 86 ? 18.775 -1.942 1.877 1.00 87.88 86 GLU A O 1
ATOM 673 N N . VAL A 1 87 ? 18.708 0.249 2.217 1.00 84.94 87 VAL A N 1
ATOM 674 C CA . VAL A 1 87 ? 19.322 0.322 3.534 1.00 84.94 87 VAL A CA 1
ATOM 675 C C . VAL A 1 87 ? 18.263 0.407 4.629 1.00 84.94 87 VAL A C 1
ATOM 677 O O . VAL A 1 87 ? 18.348 -0.323 5.615 1.00 84.94 87 VAL A O 1
ATOM 680 N N . GLU A 1 88 ? 17.237 1.233 4.446 1.00 84.75 88 GLU A N 1
ATOM 681 C CA . GLU A 1 88 ? 16.208 1.477 5.447 1.00 84.75 88 GLU A CA 1
ATOM 682 C C . GLU A 1 88 ? 15.339 0.225 5.680 1.00 84.75 88 GLU A C 1
ATOM 684 O O . GLU A 1 88 ? 14.699 -0.281 4.746 1.00 84.75 88 GLU A O 1
ATOM 689 N N . PRO A 1 89 ? 15.203 -0.251 6.935 1.00 85.50 89 PRO A N 1
ATOM 690 C CA . PRO A 1 89 ? 14.392 -1.427 7.250 1.00 85.50 89 PRO A CA 1
ATOM 691 C C . PRO A 1 89 ? 12.933 -1.315 6.793 1.00 85.50 89 PRO A C 1
ATOM 693 O O . PRO A 1 89 ? 12.322 -2.314 6.418 1.00 85.50 89 PRO A O 1
ATOM 696 N N . CYS A 1 90 ? 12.361 -0.105 6.782 1.00 85.19 90 CYS A N 1
ATOM 697 C CA . CYS A 1 90 ? 10.986 0.105 6.328 1.00 85.19 90 CYS A CA 1
ATOM 698 C C . CYS A 1 90 ? 10.831 -0.085 4.804 1.00 85.19 90 CYS A C 1
ATOM 700 O O . CYS A 1 90 ? 9.856 -0.699 4.358 1.00 85.19 90 CYS A O 1
ATOM 702 N N . ILE A 1 91 ? 11.812 0.363 4.012 1.00 89.50 91 ILE A N 1
ATOM 703 C CA . ILE A 1 91 ? 11.868 0.149 2.560 1.00 89.50 91 ILE A CA 1
ATOM 704 C C . ILE A 1 91 ? 12.123 -1.330 2.262 1.00 89.50 91 ILE A C 1
ATOM 706 O O . ILE A 1 91 ? 11.477 -1.912 1.386 1.00 89.50 91 ILE A O 1
ATOM 710 N N . ASN A 1 92 ? 12.999 -1.971 3.034 1.00 92.56 92 ASN A N 1
ATOM 711 C CA . ASN A 1 92 ? 13.290 -3.395 2.903 1.00 92.56 92 ASN A CA 1
ATOM 712 C C . ASN A 1 92 ? 12.081 -4.270 3.244 1.00 92.56 92 ASN A C 1
ATOM 714 O O . ASN A 1 92 ? 11.771 -5.187 2.487 1.00 92.56 92 ASN A O 1
ATOM 718 N N . GLY A 1 93 ? 11.322 -3.940 4.292 1.00 91.31 93 GLY A N 1
ATOM 719 C CA . GLY A 1 93 ? 10.068 -4.628 4.608 1.00 91.31 93 GLY A CA 1
ATOM 720 C C . GLY A 1 93 ? 9.038 -4.533 3.475 1.00 91.31 93 GLY A C 1
ATOM 721 O O . GLY A 1 93 ? 8.416 -5.531 3.110 1.00 91.31 93 GLY A O 1
ATOM 722 N N . MET A 1 94 ? 8.900 -3.356 2.853 1.00 93.44 94 MET A N 1
ATOM 723 C CA . MET A 1 94 ? 8.066 -3.190 1.655 1.00 93.44 94 MET A CA 1
ATOM 724 C C . MET A 1 94 ? 8.593 -4.025 0.480 1.00 93.44 94 MET A C 1
ATOM 726 O O . MET A 1 94 ? 7.811 -4.686 -0.199 1.00 93.44 94 MET A O 1
ATOM 730 N N . THR A 1 95 ? 9.904 -4.013 0.244 1.00 95.94 95 THR A N 1
ATOM 731 C CA . THR A 1 95 ? 10.543 -4.763 -0.849 1.00 95.94 95 THR A CA 1
ATOM 732 C C . THR A 1 95 ? 10.308 -6.263 -0.709 1.00 95.94 95 THR A C 1
ATOM 734 O O . THR A 1 95 ? 9.943 -6.903 -1.691 1.00 95.94 95 THR A O 1
ATOM 737 N N . VAL A 1 96 ? 10.422 -6.811 0.505 1.00 96.06 96 VAL A N 1
ATOM 738 C CA . VAL A 1 96 ? 10.126 -8.223 0.789 1.00 96.06 96 VAL A CA 1
ATOM 739 C C . VAL A 1 96 ? 8.664 -8.550 0.493 1.00 96.06 96 VAL A C 1
ATOM 741 O O . VAL A 1 96 ? 8.395 -9.523 -0.206 1.00 96.06 96 VAL A O 1
ATOM 744 N N . ALA A 1 97 ? 7.717 -7.725 0.955 1.00 94.38 97 ALA A N 1
ATOM 745 C CA . ALA A 1 97 ? 6.293 -7.950 0.693 1.00 94.38 97 ALA A CA 1
ATOM 746 C C . ALA A 1 97 ? 5.974 -7.952 -0.814 1.00 94.38 97 ALA A C 1
ATOM 748 O O . ALA A 1 97 ? 5.243 -8.813 -1.302 1.00 94.38 97 ALA A O 1
ATOM 749 N N . LEU A 1 98 ? 6.559 -7.014 -1.566 1.00 97.19 98 LEU A N 1
ATOM 750 C CA . LEU A 1 98 ? 6.403 -6.942 -3.018 1.00 97.19 98 LEU A CA 1
ATOM 751 C C . LEU A 1 98 ? 7.067 -8.125 -3.731 1.00 97.19 98 LEU A C 1
ATOM 753 O O . LEU A 1 98 ? 6.466 -8.696 -4.638 1.00 97.19 98 LEU A O 1
ATOM 757 N N . GLY A 1 99 ? 8.287 -8.492 -3.338 1.00 97.75 99 GLY A N 1
ATOM 758 C CA . GLY A 1 99 ? 9.020 -9.607 -3.931 1.00 97.75 99 GLY A CA 1
ATOM 759 C C . GLY A 1 99 ? 8.308 -10.936 -3.719 1.00 97.75 99 GLY A C 1
ATOM 760 O O . GLY A 1 99 ? 8.074 -11.653 -4.686 1.00 97.75 99 GLY A O 1
ATOM 761 N N . ALA A 1 100 ? 7.846 -11.201 -2.495 1.00 96.88 100 ALA A N 1
ATOM 762 C CA . ALA A 1 100 ? 7.059 -12.390 -2.180 1.00 96.88 100 ALA A CA 1
ATOM 763 C C . ALA A 1 100 ? 5.757 -12.456 -2.996 1.00 96.88 100 ALA A C 1
ATOM 765 O O . ALA A 1 100 ? 5.410 -13.508 -3.527 1.00 96.88 100 ALA A O 1
ATOM 766 N N . TYR A 1 101 ? 5.047 -11.331 -3.146 1.00 97.56 101 TYR A N 1
ATOM 767 C CA . TYR A 1 101 ? 3.806 -11.290 -3.923 1.00 97.56 101 TYR A CA 1
ATOM 768 C C . TYR A 1 101 ? 4.027 -11.491 -5.428 1.00 97.56 101 TYR A C 1
ATOM 770 O O . TYR A 1 101 ? 3.237 -12.163 -6.088 1.00 97.56 101 TYR A O 1
ATOM 778 N N . PHE A 1 102 ? 5.084 -10.898 -5.986 1.00 98.25 102 PHE A N 1
ATOM 779 C CA . PHE A 1 102 ? 5.380 -10.935 -7.421 1.00 98.25 102 PHE A CA 1
ATOM 780 C C . PHE A 1 102 ? 6.404 -12.008 -7.821 1.00 98.25 102 PHE A C 1
ATOM 782 O O . PHE A 1 102 ? 6.933 -11.946 -8.934 1.00 98.25 102 PHE A O 1
ATOM 789 N N . ASP A 1 103 ? 6.671 -12.983 -6.950 1.00 97.25 103 ASP A N 1
ATOM 790 C CA . ASP A 1 103 ? 7.572 -14.113 -7.209 1.00 97.25 103 ASP A CA 1
ATOM 791 C C . ASP A 1 103 ? 8.985 -13.662 -7.637 1.00 97.25 103 ASP A C 1
ATOM 793 O O . ASP A 1 103 ? 9.523 -14.076 -8.666 1.00 97.25 103 ASP A O 1
ATOM 797 N N . GLN A 1 104 ? 9.554 -12.706 -6.895 1.00 98.25 104 GLN A N 1
ATOM 798 C CA . GLN A 1 104 ? 10.923 -12.217 -7.078 1.00 98.25 104 GLN A CA 1
ATOM 799 C C . GLN A 1 104 ? 11.800 -12.607 -5.889 1.00 98.25 104 GLN A C 1
ATOM 801 O O . GLN A 1 104 ? 11.355 -12.573 -4.744 1.00 98.25 104 GLN A O 1
ATOM 806 N N . ASP A 1 105 ? 13.060 -12.928 -6.180 1.00 97.56 105 ASP A N 1
ATOM 807 C CA . ASP A 1 105 ? 14.060 -13.257 -5.166 1.00 97.56 105 ASP A CA 1
ATOM 808 C C . ASP A 1 105 ? 14.353 -12.041 -4.276 1.00 97.56 105 ASP A C 1
ATOM 810 O O . ASP A 1 105 ? 14.775 -10.984 -4.754 1.00 97.56 105 ASP A O 1
ATOM 814 N N . VAL A 1 106 ? 14.100 -12.217 -2.980 1.00 97.56 106 VAL A N 1
ATOM 815 C CA . VAL A 1 106 ? 14.340 -11.244 -1.909 1.00 97.56 106 VAL A CA 1
ATOM 816 C C . VAL A 1 106 ? 15.052 -11.889 -0.716 1.00 97.56 106 VAL A C 1
ATOM 818 O O . VAL A 1 106 ? 15.086 -11.300 0.366 1.00 97.56 106 VAL A O 1
ATOM 821 N N . ASP A 1 107 ? 15.653 -13.070 -0.889 1.00 96.75 107 ASP A N 1
ATOM 822 C CA . ASP A 1 107 ? 16.261 -13.837 0.208 1.00 96.75 107 ASP A CA 1
ATOM 823 C C . ASP A 1 107 ? 17.375 -13.044 0.897 1.00 96.75 107 ASP A C 1
ATOM 825 O O . ASP A 1 107 ? 17.484 -13.034 2.124 1.00 96.75 107 ASP A O 1
ATOM 829 N N . GLY A 1 108 ? 18.160 -12.294 0.117 1.00 95.75 108 GLY A N 1
ATOM 830 C CA . GLY A 1 108 ? 19.187 -11.398 0.652 1.00 95.75 108 GLY A CA 1
ATOM 831 C C . GLY A 1 108 ? 18.614 -10.285 1.537 1.00 95.75 108 GLY A C 1
ATOM 832 O O . GLY A 1 108 ? 19.205 -9.949 2.563 1.00 95.75 108 GLY A O 1
ATOM 833 N N . VAL A 1 109 ? 17.441 -9.749 1.187 1.00 95.69 109 VAL A N 1
ATOM 834 C CA . VAL A 1 109 ? 16.762 -8.702 1.969 1.00 95.69 109 VAL A CA 1
ATOM 835 C C . VAL A 1 109 ? 16.184 -9.288 3.257 1.00 95.69 109 VAL A C 1
ATOM 837 O O . VAL A 1 109 ? 16.306 -8.681 4.319 1.00 95.69 109 VAL A O 1
ATOM 840 N N . VAL A 1 110 ? 15.607 -10.491 3.189 1.00 95.38 110 VAL A N 1
ATOM 841 C CA . VAL A 1 110 ? 15.109 -11.218 4.367 1.00 95.38 110 VAL A CA 1
ATOM 842 C C . VAL A 1 110 ? 16.254 -11.535 5.327 1.00 95.38 110 VAL A C 1
ATOM 844 O O . VAL A 1 110 ? 16.153 -11.232 6.514 1.00 95.38 110 VAL A O 1
ATOM 847 N N . ALA A 1 111 ? 17.361 -12.085 4.823 1.00 94.69 111 ALA A N 1
ATOM 848 C CA . ALA A 1 111 ? 18.538 -12.390 5.631 1.00 94.69 111 ALA A CA 1
ATOM 849 C C . ALA A 1 111 ? 19.097 -11.136 6.316 1.00 94.69 111 ALA A C 1
ATOM 851 O O . ALA A 1 111 ? 19.436 -11.184 7.499 1.00 94.69 111 ALA A O 1
ATOM 852 N N . ARG A 1 112 ? 19.132 -10.003 5.601 1.00 91.88 112 ARG A N 1
ATOM 853 C CA . ARG A 1 112 ? 19.526 -8.708 6.162 1.00 91.88 112 ARG A CA 1
ATOM 854 C C . ARG A 1 112 ? 18.607 -8.285 7.305 1.00 91.88 112 ARG A C 1
ATOM 856 O O . ARG A 1 112 ? 19.096 -8.025 8.398 1.00 91.88 112 ARG A O 1
ATOM 863 N N . LEU A 1 113 ? 17.292 -8.270 7.085 1.00 91.88 113 LEU A N 1
ATOM 864 C CA . LEU A 1 113 ? 16.329 -7.887 8.121 1.00 91.88 113 LEU A CA 1
ATOM 865 C C . LEU A 1 113 ? 16.451 -8.783 9.359 1.00 91.88 113 LEU A C 1
ATOM 867 O O . LEU A 1 113 ? 16.502 -8.272 10.472 1.00 91.88 113 LEU A O 1
ATOM 871 N N . LEU A 1 114 ? 16.560 -10.100 9.186 1.00 92.00 114 LEU A N 1
ATOM 872 C CA . LEU A 1 114 ? 16.729 -11.029 10.307 1.00 92.00 114 LEU A CA 1
ATOM 873 C C . LEU A 1 114 ? 18.051 -10.814 11.060 1.00 92.00 114 LEU A C 1
ATOM 875 O O . LEU A 1 114 ? 18.080 -10.947 12.279 1.00 92.00 114 LEU A O 1
ATOM 879 N N . GLY A 1 115 ? 19.132 -10.468 10.357 1.00 90.19 115 GLY A N 1
ATOM 880 C CA . GLY A 1 115 ? 20.431 -10.170 10.968 1.00 90.19 115 GLY A CA 1
ATOM 881 C C . GLY A 1 115 ? 20.507 -8.807 11.663 1.00 90.19 115 GLY A C 1
ATOM 882 O O . GLY A 1 115 ? 21.318 -8.632 12.567 1.00 90.19 115 GLY A O 1
ATOM 883 N N . GLU A 1 116 ? 19.670 -7.852 11.258 1.00 89.19 116 GLU A N 1
ATOM 884 C CA . GLU A 1 116 ? 19.628 -6.480 11.788 1.00 89.19 116 GLU A CA 1
ATOM 885 C C . GLU A 1 116 ? 18.547 -6.273 12.864 1.00 89.19 116 GLU A C 1
ATOM 887 O O . GLU A 1 116 ? 18.334 -5.148 13.322 1.00 89.19 116 GLU A O 1
ATOM 892 N N . GLN A 1 117 ? 17.847 -7.335 13.275 1.00 87.56 117 GLN A N 1
ATOM 893 C CA . GLN A 1 117 ? 16.870 -7.261 14.357 1.00 87.56 117 GLN A CA 1
ATOM 894 C C . GLN A 1 117 ? 17.564 -6.853 15.666 1.00 87.56 117 GLN A C 1
ATOM 896 O O . GLN A 1 117 ? 18.543 -7.470 16.090 1.00 87.56 117 GLN A O 1
ATOM 901 N N . LEU A 1 118 ? 17.053 -5.805 16.312 1.00 85.50 118 LEU A N 1
ATOM 902 C CA . LEU A 1 118 ? 17.571 -5.330 17.594 1.00 85.50 118 LEU A CA 1
ATOM 903 C C . LEU A 1 118 ? 17.207 -6.303 18.726 1.00 85.50 118 LEU A C 1
ATOM 905 O O . LEU A 1 118 ? 16.286 -7.109 18.600 1.00 85.50 118 LEU A O 1
ATOM 909 N N . GLU A 1 119 ? 17.902 -6.202 19.864 1.00 84.56 119 GLU A N 1
ATOM 910 C CA . GLU A 1 119 ? 17.699 -7.092 21.025 1.00 84.56 119 GLU A CA 1
ATOM 911 C C . GLU A 1 119 ? 16.259 -7.086 21.564 1.00 84.56 119 GLU A C 1
ATOM 913 O O . GLU A 1 119 ? 15.805 -8.066 22.152 1.00 84.56 119 GLU A O 1
ATOM 918 N N . ASP A 1 120 ? 15.527 -5.991 21.354 1.00 79.00 120 ASP A N 1
ATOM 919 C CA . ASP A 1 120 ? 14.121 -5.846 21.740 1.00 79.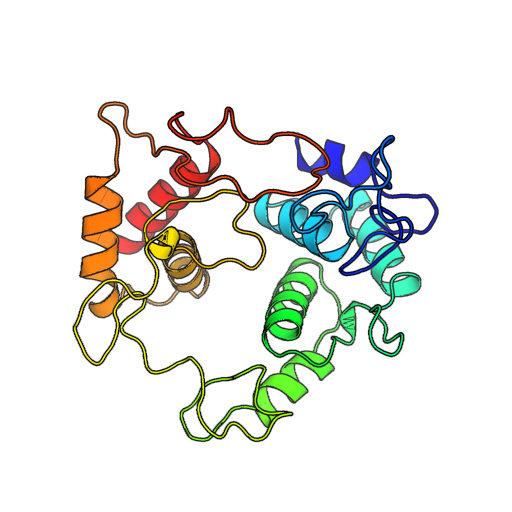00 120 ASP A CA 1
ATOM 920 C C . ASP A 1 120 ? 13.136 -6.454 20.719 1.00 79.00 120 ASP A C 1
ATOM 922 O O . ASP A 1 120 ? 11.919 -6.326 20.875 1.00 79.00 120 ASP A O 1
ATOM 926 N N . GLY A 1 121 ? 13.650 -7.126 19.684 1.00 81.81 121 GLY A N 1
ATOM 927 C CA . GLY A 1 121 ? 12.882 -7.848 18.674 1.00 81.81 121 GLY A CA 1
ATOM 928 C C . GLY A 1 121 ? 12.349 -6.984 17.530 1.00 81.81 121 GLY A C 1
ATOM 929 O O . GLY A 1 121 ? 11.609 -7.497 16.688 1.00 81.81 121 GLY A O 1
ATOM 930 N N . GLY A 1 122 ? 12.688 -5.694 17.466 1.00 83.00 122 GLY A N 1
ATOM 931 C CA . GLY A 1 122 ? 12.218 -4.805 16.403 1.00 83.00 122 GLY A CA 1
ATOM 932 C C . GLY A 1 122 ? 13.321 -4.230 15.512 1.00 83.00 122 GLY A C 1
ATOM 933 O O . GLY A 1 122 ? 14.491 -4.586 15.601 1.00 83.00 122 GLY A O 1
ATOM 934 N N . TRP A 1 123 ? 12.920 -3.279 14.662 1.00 85.88 123 TRP A N 1
ATOM 935 C CA . TRP A 1 123 ? 13.796 -2.526 13.759 1.00 85.88 123 TRP A CA 1
ATOM 936 C C . TRP A 1 123 ? 13.620 -1.018 13.949 1.00 85.88 123 TRP A C 1
ATOM 938 O O . TRP A 1 123 ? 12.585 -0.540 14.438 1.00 85.88 123 TRP A O 1
ATOM 948 N N . ASN A 1 124 ? 14.631 -0.251 13.549 1.00 79.56 124 ASN A N 1
ATOM 949 C CA . ASN A 1 124 ? 14.594 1.207 13.529 1.00 79.56 124 ASN A CA 1
ATOM 950 C C . ASN A 1 124 ? 15.489 1.740 12.399 1.00 79.56 124 ASN A C 1
ATOM 952 O O . ASN A 1 124 ? 16.582 1.231 12.189 1.00 79.56 124 ASN A O 1
ATOM 956 N N . CYS A 1 125 ? 15.029 2.767 11.682 1.00 77.44 125 CYS A N 1
ATOM 957 C CA . CYS A 1 125 ? 15.809 3.397 10.612 1.00 77.44 125 CYS A CA 1
ATOM 958 C C . CYS A 1 125 ? 16.959 4.262 11.169 1.00 77.44 125 CYS A C 1
ATOM 960 O O . CYS A 1 125 ? 17.932 4.511 10.476 1.00 77.44 125 CYS A O 1
ATOM 962 N N . GLU A 1 126 ? 16.897 4.656 12.445 1.00 73.38 126 GLU A N 1
ATOM 963 C CA . GLU A 1 126 ? 17.937 5.447 13.122 1.00 73.38 126 GLU A CA 1
ATOM 964 C C . GLU A 1 126 ? 19.085 4.596 13.697 1.00 73.38 126 GLU A C 1
ATOM 966 O O . GLU A 1 126 ? 19.932 5.112 14.429 1.00 73.38 126 GLU A O 1
ATOM 971 N N . VAL A 1 127 ? 19.126 3.286 13.418 1.00 73.25 127 VAL A N 1
ATOM 972 C CA . VAL A 1 127 ? 20.232 2.413 13.862 1.00 73.25 127 VAL A CA 1
ATOM 973 C C . VAL A 1 127 ? 21.559 2.883 13.273 1.00 73.25 127 VAL A C 1
ATOM 975 O O . VAL A 1 127 ? 22.557 2.936 13.988 1.00 73.25 127 VAL A O 1
ATOM 978 N N . GLU A 1 128 ? 21.560 3.330 12.015 1.00 72.31 128 GLU A N 1
ATOM 979 C CA . GLU A 1 128 ? 22.754 3.892 11.369 1.00 72.31 128 GLU A CA 1
ATOM 980 C C . GLU A 1 128 ? 23.273 5.154 12.074 1.00 72.31 128 GLU A C 1
ATOM 982 O O . GLU A 1 128 ? 24.469 5.435 12.055 1.00 72.31 128 GLU A O 1
ATOM 987 N N . ASN A 1 129 ? 22.385 5.868 12.773 1.00 72.06 129 ASN A N 1
ATOM 988 C CA . ASN A 1 129 ? 22.700 7.047 13.578 1.00 72.06 129 ASN A CA 1
ATOM 989 C C . ASN A 1 129 ? 22.920 6.713 15.070 1.00 72.06 129 ASN A C 1
ATOM 991 O O . ASN A 1 129 ? 22.964 7.613 15.911 1.00 72.06 129 ASN A O 1
ATOM 995 N N . GLY A 1 130 ? 23.074 5.429 15.416 1.00 75.69 130 GLY A N 1
ATOM 996 C CA . GLY A 1 130 ? 23.428 4.958 16.758 1.00 75.69 130 GLY A CA 1
ATOM 997 C C . GLY A 1 130 ? 22.248 4.616 17.673 1.00 75.69 130 GLY A C 1
ATOM 998 O O . GLY A 1 130 ? 22.446 4.442 18.878 1.00 75.69 130 GLY A O 1
ATOM 999 N N . SER A 1 131 ? 21.020 4.519 17.153 1.00 73.94 131 SER A N 1
ATOM 1000 C CA . SER A 1 131 ? 19.877 4.063 17.952 1.00 73.94 131 SER A CA 1
ATOM 1001 C C . SER A 1 131 ? 20.006 2.584 18.328 1.00 73.94 131 SER A C 1
ATOM 1003 O O . SER A 1 131 ? 20.206 1.732 17.470 1.00 73.94 131 SER A O 1
ATOM 1005 N N . VAL A 1 132 ? 19.807 2.272 19.611 1.00 76.00 132 VAL A N 1
ATOM 1006 C CA . VAL A 1 132 ? 19.778 0.893 20.148 1.00 76.00 132 VAL A CA 1
ATOM 1007 C C . VAL A 1 132 ? 18.362 0.410 20.485 1.00 76.00 132 VAL A C 1
ATOM 1009 O O . VAL A 1 132 ? 18.194 -0.628 21.115 1.00 76.00 132 VAL A O 1
ATOM 1012 N N . ARG A 1 133 ? 17.327 1.188 20.137 1.00 72.25 133 ARG A N 1
ATOM 1013 C CA . ARG A 1 133 ? 15.921 0.884 20.455 1.00 72.25 133 ARG A CA 1
ATOM 1014 C C . ARG A 1 133 ? 15.090 0.780 19.188 1.00 72.25 133 ARG A C 1
ATOM 1016 O O . ARG A 1 133 ? 15.167 1.668 18.333 1.00 72.25 133 ARG A O 1
ATOM 1023 N N . SER A 1 134 ? 14.251 -0.244 19.094 1.00 67.06 134 SER A N 1
ATOM 1024 C CA . SER A 1 134 ? 13.316 -0.398 17.985 1.00 67.06 134 SER A CA 1
ATOM 1025 C C . SER A 1 134 ? 12.092 0.510 18.113 1.00 67.06 134 SER A C 1
ATOM 1027 O O . SER A 1 134 ? 11.835 1.143 19.141 1.00 67.06 134 SER A O 1
ATOM 1029 N N . SER A 1 135 ? 11.279 0.539 17.056 1.00 66.94 135 SER A N 1
ATOM 1030 C CA . SER A 1 135 ? 9.948 1.154 17.100 1.00 66.94 135 SER A CA 1
ATOM 1031 C C . SER A 1 135 ? 8.862 0.256 17.731 1.00 66.94 135 SER A C 1
ATOM 1033 O O . SER A 1 135 ? 7.698 0.659 17.744 1.00 66.94 135 SER A O 1
ATOM 1035 N N . PHE A 1 136 ? 9.208 -0.931 18.257 1.00 55.03 136 PHE A N 1
ATOM 1036 C CA . PHE A 1 136 ? 8.266 -1.993 18.652 1.00 55.03 136 PHE A CA 1
ATOM 1037 C C . PHE A 1 136 ? 7.554 -1.760 19.999 1.00 55.03 136 PHE A C 1
ATOM 1039 O O . PHE A 1 136 ? 6.437 -2.237 20.188 1.00 55.03 136 PHE A O 1
ATOM 1046 N N . GLU A 1 137 ? 8.127 -0.991 20.934 1.00 53.31 137 GLU A N 1
ATOM 1047 C CA . GLU A 1 137 ? 7.552 -0.803 22.283 1.00 53.31 137 GLU A CA 1
ATOM 1048 C C . GLU A 1 137 ? 6.317 0.138 22.344 1.00 53.31 137 GLU A C 1
ATOM 1050 O O . GLU A 1 137 ? 6.270 1.095 23.129 1.00 53.31 137 GLU A O 1
ATOM 1055 N N . ARG A 1 138 ? 5.281 -0.084 21.527 1.00 57.38 138 ARG A N 1
ATOM 1056 C CA . ARG A 1 138 ? 4.047 0.725 21.553 1.00 57.38 138 ARG A CA 1
ATOM 1057 C C . ARG A 1 138 ? 2.804 -0.162 21.558 1.00 57.38 138 ARG A C 1
ATOM 1059 O O . ARG A 1 138 ? 2.737 -1.160 20.851 1.00 57.38 138 ARG A O 1
ATOM 1066 N N . LYS A 1 139 ? 1.783 0.223 22.341 1.00 59.03 139 LYS A N 1
ATOM 1067 C CA . LYS A 1 139 ? 0.439 -0.390 22.313 1.00 59.03 139 LYS A CA 1
ATOM 1068 C C . LYS A 1 139 ? -0.287 0.016 21.022 1.00 59.03 139 LYS A C 1
ATOM 1070 O O . LYS A 1 139 ? -1.215 0.819 21.077 1.00 59.03 139 LYS A O 1
ATOM 1075 N N . LEU A 1 140 ? 0.199 -0.474 19.879 1.00 70.94 140 LEU A N 1
ATOM 1076 C CA . LEU A 1 140 ? -0.233 -0.173 18.506 1.00 70.94 140 LEU A CA 1
ATOM 1077 C C . LEU A 1 140 ? -0.198 1.319 18.152 1.00 70.94 140 LEU A C 1
ATOM 1079 O O . LEU A 1 140 ? 0.655 1.749 17.383 1.00 70.94 140 LEU A O 1
ATOM 1083 N N . PHE A 1 141 ? -1.096 2.115 18.732 1.00 77.62 141 PHE A N 1
ATOM 1084 C CA . PHE A 1 141 ? -1.238 3.539 18.456 1.00 77.62 141 PHE A CA 1
ATOM 1085 C C . PHE A 1 141 ? -1.102 4.458 19.675 1.00 77.62 141 PHE A C 1
ATOM 1087 O O . PHE A 1 141 ? -1.069 5.676 19.503 1.00 77.62 141 PHE A O 1
ATOM 1094 N N . ARG A 1 142 ? -1.007 3.920 20.900 1.00 80.38 142 ARG A N 1
ATOM 1095 C CA . ARG A 1 142 ? -0.897 4.729 22.126 1.00 80.38 142 ARG A CA 1
ATOM 1096 C C . ARG A 1 142 ? 0.546 4.991 22.554 1.00 80.38 142 ARG A C 1
ATOM 1098 O O . ARG A 1 142 ? 1.418 4.123 22.445 1.00 80.38 142 ARG A O 1
ATOM 1105 N N . ARG A 1 143 ? 0.797 6.179 23.113 1.00 78.62 143 ARG A N 1
ATOM 1106 C CA . ARG A 1 143 ? 2.048 6.508 23.815 1.00 78.62 143 ARG A CA 1
ATOM 1107 C C . ARG A 1 143 ? 2.121 5.692 25.097 1.00 78.62 143 ARG A C 1
ATOM 1109 O O . ARG A 1 143 ? 1.196 5.718 25.900 1.00 78.62 143 ARG A O 1
ATOM 1116 N N . ARG A 1 144 ? 3.254 5.030 25.338 1.00 71.94 144 ARG A N 1
ATOM 1117 C CA . ARG A 1 144 ? 3.481 4.271 26.579 1.00 71.94 144 ARG A CA 1
ATOM 1118 C C . ARG A 1 144 ? 3.411 5.154 27.832 1.00 71.94 144 ARG A C 1
ATOM 1120 O O . ARG A 1 144 ? 2.964 4.686 28.869 1.00 71.94 144 ARG A O 1
ATOM 1127 N N . SER A 1 145 ? 3.858 6.407 27.734 1.00 75.00 145 SER A N 1
ATOM 1128 C CA . SER A 1 145 ? 3.964 7.329 28.869 1.00 75.00 145 SER A CA 1
ATOM 1129 C C . SER A 1 145 ? 2.623 7.885 29.344 1.00 75.00 145 SER A C 1
ATOM 1131 O O . SER A 1 145 ? 2.401 7.956 30.546 1.00 75.00 145 SER A O 1
ATOM 1133 N N . THR A 1 146 ? 1.751 8.299 28.422 1.00 80.06 146 THR A N 1
ATOM 1134 C CA . THR A 1 146 ? 0.490 8.980 28.764 1.00 80.06 146 THR A CA 1
ATOM 1135 C C . THR A 1 146 ? -0.745 8.134 28.492 1.00 80.06 146 THR A C 1
ATOM 1137 O O . THR A 1 146 ? -1.808 8.404 29.036 1.00 80.06 146 THR A O 1
ATOM 1140 N N . GLY A 1 147 ? -0.623 7.104 27.654 1.00 80.50 147 GLY A N 1
ATOM 1141 C CA . GLY A 1 147 ? -1.762 6.363 27.138 1.00 80.50 147 GLY A CA 1
ATOM 1142 C C . GLY A 1 147 ? -2.504 7.089 26.017 1.00 80.50 147 GLY A C 1
ATOM 1143 O O . GLY A 1 147 ? -3.385 6.481 25.431 1.00 80.50 147 GLY A O 1
ATOM 1144 N N . ASP A 1 148 ? -2.164 8.326 25.651 1.00 83.88 148 ASP A N 1
ATOM 1145 C CA . ASP A 1 148 ? -2.836 9.044 24.557 1.00 83.88 148 ASP A CA 1
ATOM 1146 C C . ASP A 1 148 ? -2.496 8.459 23.185 1.00 83.88 148 ASP A C 1
ATOM 1148 O O . ASP A 1 148 ? -1.494 7.760 23.023 1.00 83.88 148 ASP A O 1
ATOM 1152 N N . VAL A 1 149 ? -3.294 8.801 22.170 1.00 85.06 149 VAL A N 1
ATOM 1153 C CA . VAL A 1 149 ? -2.946 8.547 20.765 1.00 85.06 149 VAL A CA 1
ATOM 1154 C C . VAL A 1 149 ? -1.586 9.192 20.461 1.00 85.06 149 VAL A C 1
ATOM 1156 O O . VAL A 1 149 ? -1.370 10.376 20.719 1.00 85.06 149 VAL A O 1
ATOM 1159 N N . ALA A 1 150 ? -0.645 8.408 19.935 1.00 84.81 150 ALA A N 1
ATOM 1160 C CA . ALA A 1 150 ? 0.715 8.868 19.678 1.00 84.81 150 ALA A CA 1
ATOM 1161 C C . ALA A 1 150 ? 0.783 9.889 18.546 1.00 84.81 150 ALA A C 1
ATOM 1163 O O . ALA A 1 150 ? 1.506 10.877 18.669 1.00 84.81 150 ALA A O 1
ATOM 1164 N N . ASP A 1 151 ? -0.004 9.681 17.500 1.00 87.50 151 ASP A N 1
ATOM 1165 C CA . ASP A 1 151 ? -0.155 10.601 16.385 1.00 87.50 151 ASP A CA 1
ATOM 1166 C C . ASP A 1 151 ? -1.637 10.626 15.978 1.00 87.50 151 ASP A C 1
ATOM 1168 O O . ASP A 1 151 ? -2.191 9.561 15.688 1.00 87.50 151 ASP A O 1
ATOM 1172 N N . PRO A 1 152 ? -2.307 11.794 15.971 1.00 90.69 152 PRO A N 1
ATOM 1173 C CA . PRO A 1 152 ? -3.702 11.901 15.553 1.00 90.69 152 PRO A CA 1
ATOM 1174 C C . PRO A 1 152 ? -3.990 11.294 14.172 1.00 90.69 152 PRO A C 1
ATOM 1176 O O . PRO A 1 152 ? -5.092 10.791 13.958 1.00 90.69 152 PRO A O 1
ATOM 1179 N N . ALA A 1 153 ? -3.017 11.280 13.254 1.00 90.75 153 ALA A N 1
ATOM 1180 C CA . ALA A 1 153 ? -3.181 10.676 11.933 1.00 90.75 153 ALA A CA 1
ATOM 1181 C C . ALA A 1 153 ? -3.359 9.149 11.996 1.00 90.75 153 ALA A C 1
ATOM 1183 O O . ALA A 1 153 ? -3.979 8.563 11.113 1.00 90.75 153 ALA A O 1
ATOM 1184 N N . TRP A 1 154 ? -2.878 8.484 13.053 1.00 92.88 154 TRP A N 1
ATOM 1185 C CA . TRP A 1 154 ? -2.964 7.025 13.171 1.00 92.88 154 TRP A CA 1
ATOM 1186 C C . TRP A 1 154 ? -4.399 6.520 13.329 1.00 92.88 154 TRP A C 1
ATOM 1188 O O . TRP A 1 154 ? -4.675 5.360 13.034 1.00 92.88 154 TRP A O 1
ATOM 1198 N N . VAL A 1 155 ? -5.322 7.381 13.761 1.00 94.69 155 VAL A N 1
ATOM 1199 C CA . VAL A 1 155 ? -6.753 7.065 13.893 1.00 94.69 155 VAL A CA 1
ATOM 1200 C C . VAL A 1 155 ? -7.597 7.631 12.741 1.00 94.69 155 VAL A C 1
ATOM 1202 O O . VAL A 1 155 ? -8.823 7.648 12.845 1.00 94.69 155 VAL A O 1
ATOM 1205 N N . GLN A 1 156 ? -6.965 8.091 11.655 1.00 97.00 156 GLN A N 1
ATOM 1206 C CA . GLN A 1 156 ? -7.622 8.582 10.439 1.00 97.00 156 GLN A CA 1
ATOM 1207 C C . GLN A 1 156 ? -7.427 7.584 9.292 1.00 97.00 156 GLN A C 1
ATOM 1209 O O . GLN A 1 156 ? -6.313 7.386 8.803 1.00 97.00 156 GLN A O 1
ATOM 1214 N N . PHE A 1 157 ? -8.507 6.941 8.848 1.00 97.62 157 PHE A N 1
ATOM 1215 C CA . PHE A 1 157 ? -8.422 5.904 7.821 1.00 97.62 157 PHE A CA 1
ATOM 1216 C C . PHE A 1 157 ? -8.101 6.489 6.448 1.00 97.62 157 PHE A C 1
ATOM 1218 O O . PHE A 1 157 ? -8.874 7.257 5.867 1.00 97.62 157 PHE A O 1
ATOM 1225 N N . SER A 1 158 ? -6.959 6.072 5.908 1.00 96.19 158 SER A N 1
ATOM 1226 C CA . SER A 1 158 ? -6.401 6.595 4.666 1.00 96.19 158 SER A CA 1
ATOM 1227 C C . SER A 1 158 ? -6.325 5.496 3.609 1.00 96.19 158 SER A C 1
ATOM 1229 O O . SER A 1 158 ? -6.018 4.339 3.909 1.00 96.19 158 SER A O 1
ATOM 1231 N N . PHE A 1 159 ? -6.544 5.847 2.344 1.00 95.44 159 PHE A N 1
ATOM 1232 C CA . PHE A 1 159 ? -6.202 4.971 1.229 1.00 95.44 159 PHE A CA 1
ATOM 1233 C C . PHE A 1 159 ? -5.820 5.770 -0.029 1.00 95.44 159 PHE A C 1
ATOM 1235 O O . PHE A 1 159 ? -6.559 6.670 -0.425 1.00 95.44 159 PHE A O 1
ATOM 1242 N N . PRO A 1 160 ? -4.718 5.420 -0.717 1.00 94.19 160 PRO A N 1
ATOM 1243 C CA . PRO A 1 160 ? -3.680 4.473 -0.299 1.00 94.19 160 PRO A CA 1
ATOM 1244 C C . PRO A 1 160 ? -2.934 4.986 0.936 1.00 94.19 160 PRO A C 1
ATOM 1246 O O . PRO A 1 160 ? -2.692 6.185 1.053 1.00 94.19 160 PRO A O 1
ATOM 1249 N N . THR A 1 161 ? -2.519 4.091 1.832 1.00 90.75 161 THR A N 1
ATOM 1250 C CA . THR A 1 161 ? -1.808 4.485 3.066 1.00 90.75 161 THR A CA 1
ATOM 1251 C C . THR A 1 161 ? -0.378 4.954 2.797 1.00 90.75 161 THR A C 1
ATOM 1253 O O . THR A 1 161 ? 0.206 5.673 3.600 1.00 90.75 161 THR A O 1
ATOM 1256 N N . ARG A 1 162 ? 0.203 4.553 1.656 1.00 88.38 162 ARG A N 1
ATOM 1257 C CA . ARG A 1 162 ? 1.613 4.807 1.312 1.00 88.38 162 ARG A CA 1
ATOM 1258 C C . ARG A 1 162 ? 2.537 4.241 2.402 1.00 88.38 162 ARG A C 1
ATOM 1260 O O . ARG A 1 162 ? 2.293 3.128 2.863 1.00 88.38 162 ARG A O 1
ATOM 1267 N N . TRP A 1 163 ? 3.575 4.978 2.797 1.00 83.12 163 TRP A N 1
ATOM 1268 C CA . TRP A 1 163 ? 4.443 4.629 3.927 1.00 83.12 163 TRP A CA 1
ATOM 1269 C C . TRP A 1 163 ? 3.865 5.037 5.288 1.00 83.12 163 TRP A C 1
ATOM 1271 O O . TRP A 1 163 ? 4.425 4.676 6.319 1.00 83.12 163 TRP A O 1
ATOM 1281 N N . HIS A 1 164 ? 2.754 5.777 5.319 1.00 88.19 164 HIS A N 1
ATOM 1282 C CA . HIS A 1 164 ? 2.158 6.196 6.576 1.00 88.19 164 HIS A CA 1
ATOM 1283 C C . HIS A 1 164 ? 1.445 5.038 7.274 1.00 88.19 164 HIS A C 1
ATOM 1285 O O . HIS A 1 164 ? 0.916 4.111 6.650 1.00 88.19 164 HIS A O 1
ATOM 1291 N N . TYR A 1 165 ? 1.420 5.128 8.599 1.00 89.06 165 TYR A N 1
ATOM 1292 C CA . TYR A 1 165 ? 0.680 4.217 9.449 1.00 89.06 165 TYR A CA 1
ATOM 1293 C C . TYR A 1 165 ? -0.692 4.801 9.791 1.00 89.06 165 TYR A C 1
ATOM 1295 O O . TYR A 1 165 ? -0.796 5.939 10.246 1.00 89.06 165 TYR A O 1
ATOM 1303 N N . ASP A 1 166 ? -1.720 3.975 9.629 1.00 93.81 166 ASP A N 1
ATOM 1304 C CA . ASP A 1 166 ? -2.995 4.100 10.323 1.00 93.81 166 ASP A CA 1
ATOM 1305 C C . ASP A 1 166 ? -3.336 2.747 10.955 1.00 93.81 166 ASP A C 1
ATOM 1307 O O . ASP A 1 166 ? -2.824 1.696 10.553 1.00 93.81 166 ASP A O 1
ATOM 1311 N N . VAL A 1 167 ? -4.184 2.749 11.976 1.00 94.50 167 VAL A N 1
ATOM 1312 C CA . VAL A 1 167 ? -4.502 1.519 12.706 1.00 94.50 167 VAL A CA 1
ATOM 1313 C C . VAL A 1 167 ? -5.235 0.479 11.854 1.00 94.50 167 VAL A C 1
ATOM 1315 O O . VAL A 1 167 ? -5.095 -0.716 12.106 1.00 94.50 167 VAL A O 1
ATOM 1318 N N . LEU A 1 168 ? -5.950 0.894 10.802 1.00 96.62 168 LEU A N 1
ATOM 1319 C CA . LEU A 1 168 ? -6.577 -0.034 9.860 1.00 96.62 168 LEU A CA 1
ATOM 1320 C C . LEU A 1 168 ? -5.524 -0.746 8.990 1.00 96.62 168 LEU A C 1
ATOM 1322 O O . LEU A 1 168 ? -5.728 -1.888 8.585 1.00 96.62 168 LEU A O 1
ATOM 1326 N N . ARG A 1 169 ? -4.376 -0.118 8.705 1.00 94.12 169 ARG A N 1
ATOM 1327 C CA . ARG A 1 169 ? -3.213 -0.758 8.063 1.00 94.12 169 ARG A CA 1
ATOM 1328 C C . ARG A 1 169 ? -2.601 -1.805 8.985 1.00 94.12 169 ARG A C 1
ATOM 1330 O O . ARG A 1 169 ? -2.286 -2.895 8.517 1.00 94.12 169 ARG A O 1
ATOM 1337 N N . GLY A 1 170 ? -2.477 -1.492 10.275 1.00 92.12 170 GLY A N 1
ATOM 1338 C CA . GLY A 1 170 ? -2.024 -2.446 11.290 1.00 92.12 170 GLY A CA 1
ATOM 1339 C C . GLY A 1 170 ? -2.941 -3.668 11.393 1.00 92.12 170 GLY A C 1
ATOM 1340 O O . GLY A 1 170 ? -2.468 -4.800 11.357 1.00 92.12 170 GLY A O 1
ATOM 1341 N N . LEU A 1 171 ? -4.258 -3.458 11.434 1.00 94.56 171 LEU A N 1
ATOM 1342 C CA . LEU A 1 171 ? -5.237 -4.549 11.460 1.00 94.56 171 LEU A CA 1
ATOM 1343 C C . LEU A 1 171 ? -5.197 -5.419 10.196 1.00 94.56 171 LEU A C 1
ATOM 1345 O O . LEU A 1 171 ? -5.248 -6.642 10.294 1.00 94.56 171 LEU A O 1
ATOM 1349 N N . GLU A 1 172 ? -5.059 -4.815 9.012 1.00 93.81 172 GLU A N 1
ATOM 1350 C CA . GLU A 1 172 ? -4.883 -5.571 7.763 1.00 93.81 172 GLU A CA 1
ATOM 1351 C C . GLU A 1 172 ? -3.610 -6.426 7.772 1.00 93.81 172 GLU A C 1
ATOM 1353 O O . GLU A 1 172 ? -3.632 -7.530 7.231 1.00 93.81 172 GLU A O 1
ATOM 1358 N N . TYR A 1 173 ? -2.529 -5.956 8.405 1.00 90.25 173 TYR A N 1
ATOM 1359 C CA . TYR A 1 173 ? -1.317 -6.754 8.590 1.00 90.25 173 TYR A CA 1
ATOM 1360 C C . TYR A 1 173 ? -1.579 -7.985 9.468 1.00 90.25 173 TYR A C 1
ATOM 1362 O O . TYR A 1 173 ? -1.291 -9.094 9.028 1.00 90.25 173 TYR A O 1
ATOM 1370 N N . PHE A 1 174 ? -2.174 -7.825 10.657 1.00 90.94 174 PHE A N 1
ATOM 1371 C CA . PHE A 1 174 ? -2.472 -8.968 11.537 1.00 90.94 174 PHE A CA 1
ATOM 1372 C C . PHE A 1 174 ? -3.405 -9.977 10.865 1.00 90.94 174 PHE A C 1
ATOM 1374 O O . PHE A 1 174 ? -3.143 -11.177 10.874 1.00 90.94 174 PHE A O 1
ATOM 1381 N N . ARG A 1 175 ? -4.433 -9.476 10.174 1.00 93.81 175 ARG A N 1
ATOM 1382 C CA . ARG A 1 175 ? -5.320 -10.294 9.347 1.00 93.81 175 ARG A CA 1
ATOM 1383 C C . ARG A 1 175 ? -4.557 -11.083 8.279 1.00 93.81 175 ARG A C 1
ATOM 1385 O O . ARG A 1 175 ? -4.889 -12.233 8.011 1.00 93.81 175 ARG A O 1
ATOM 1392 N N . ALA A 1 176 ? -3.603 -10.450 7.597 1.00 90.56 176 ALA A N 1
ATOM 1393 C CA . ALA A 1 176 ? -2.834 -11.078 6.525 1.00 90.56 176 ALA A CA 1
ATOM 1394 C C . ALA A 1 176 ? -1.790 -12.078 7.045 1.00 90.56 176 ALA A C 1
ATOM 1396 O O . ALA A 1 176 ? -1.528 -13.060 6.357 1.00 90.56 176 ALA A O 1
ATOM 1397 N N . ALA A 1 177 ? -1.239 -11.855 8.243 1.00 89.06 177 ALA A N 1
ATOM 1398 C CA . ALA A 1 177 ? -0.339 -12.793 8.913 1.00 89.06 177 ALA A CA 1
ATOM 1399 C C . ALA A 1 177 ? -1.036 -14.122 9.258 1.00 89.06 177 ALA A C 1
ATOM 1401 O O . ALA A 1 177 ? -0.395 -15.167 9.258 1.00 89.06 177 ALA A O 1
ATOM 1402 N N . GLY A 1 178 ? -2.357 -14.092 9.470 1.00 86.00 178 GLY A N 1
ATOM 1403 C CA . GLY A 1 178 ? -3.189 -15.291 9.601 1.00 86.00 178 GLY A CA 1
ATOM 1404 C C . GLY A 1 178 ? -3.292 -15.854 11.019 1.00 86.00 178 GLY A C 1
ATOM 1405 O O . GLY A 1 178 ? -3.949 -16.876 11.208 1.00 86.00 178 GLY A O 1
ATOM 1406 N N . ASP A 1 179 ? -2.698 -15.187 12.008 1.00 88.75 179 ASP A N 1
ATOM 1407 C CA . ASP A 1 179 ? -2.864 -15.543 13.415 1.00 88.75 179 ASP A CA 1
ATOM 1408 C C . ASP A 1 179 ? -4.295 -15.236 13.906 1.00 88.75 179 ASP A C 1
ATOM 1410 O O . ASP A 1 179 ? -4.953 -14.321 13.385 1.00 88.75 179 ASP A O 1
ATOM 1414 N N . PRO A 1 180 ? -4.801 -15.963 14.922 1.00 91.38 180 PRO A N 1
ATOM 1415 C CA . PRO A 1 180 ? -6.026 -15.585 15.616 1.00 91.38 180 PRO A CA 1
ATOM 1416 C C . PRO A 1 180 ? -5.927 -14.167 16.204 1.00 91.38 180 PRO A C 1
ATOM 1418 O O . PRO A 1 180 ? -4.835 -13.747 16.599 1.00 91.38 180 PRO A O 1
ATOM 1421 N N . PRO A 1 181 ? -7.046 -13.429 16.314 1.00 91.56 181 PRO A N 1
ATOM 1422 C CA . PRO A 1 181 ? -7.043 -12.103 16.918 1.00 91.56 181 PRO A CA 1
ATOM 1423 C C . PRO A 1 181 ? -6.469 -12.105 18.341 1.00 91.56 181 PRO A C 1
ATOM 1425 O O . PRO A 1 181 ? -6.945 -12.814 19.227 1.00 91.56 181 PRO A O 1
ATOM 1428 N N . ASP A 1 182 ? -5.444 -11.283 18.562 1.00 89.50 182 ASP A N 1
ATOM 1429 C CA . ASP A 1 182 ? -4.872 -11.046 19.888 1.00 89.50 182 ASP A CA 1
ATOM 1430 C C . ASP A 1 182 ? -5.694 -9.972 20.625 1.00 89.50 182 ASP A C 1
ATOM 1432 O O . ASP A 1 182 ? -5.933 -8.920 20.028 1.00 89.50 182 ASP A O 1
ATOM 1436 N N . PRO A 1 183 ? -6.047 -10.144 21.917 1.00 89.44 183 PRO A N 1
ATOM 1437 C CA . PRO A 1 183 ? -6.837 -9.166 22.680 1.00 89.44 183 PRO A CA 1
ATOM 1438 C C . PRO A 1 183 ? -6.283 -7.730 22.690 1.00 89.44 183 PRO A C 1
ATOM 1440 O O . PRO A 1 183 ? -6.979 -6.765 23.005 1.00 89.44 183 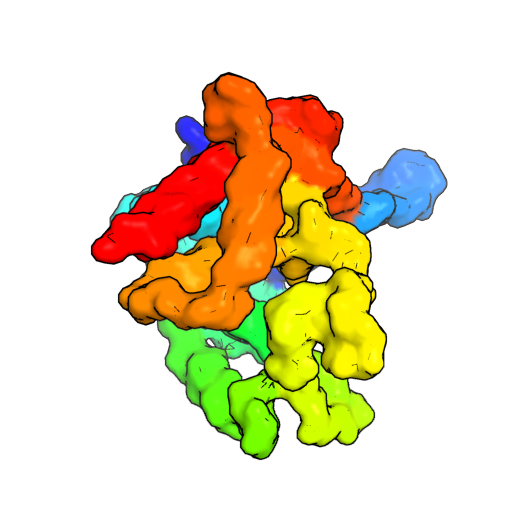PRO A O 1
ATOM 1443 N N . ARG A 1 184 ? -5.002 -7.535 22.353 1.00 87.12 184 ARG A N 1
ATOM 1444 C CA . ARG A 1 184 ? -4.398 -6.203 22.190 1.00 87.12 184 ARG A CA 1
ATOM 1445 C C . ARG A 1 184 ? -4.986 -5.408 21.022 1.00 87.12 184 ARG A C 1
ATOM 1447 O O . ARG A 1 184 ? -4.763 -4.197 20.973 1.00 87.12 184 ARG A O 1
ATOM 1454 N N . VAL A 1 185 ? -5.699 -6.045 20.093 1.00 90.62 185 VAL A N 1
ATOM 1455 C CA . VAL A 1 185 ? -6.359 -5.367 18.967 1.00 90.62 185 VAL A CA 1
ATOM 1456 C C . VAL A 1 185 ? -7.782 -4.909 19.295 1.00 90.62 185 VAL A C 1
ATOM 1458 O O . VAL A 1 185 ? -8.310 -4.087 18.550 1.00 90.62 185 VAL A O 1
ATOM 1461 N N . ASP A 1 186 ? -8.376 -5.355 20.407 1.00 92.81 186 ASP A N 1
ATOM 1462 C CA . ASP A 1 186 ? -9.782 -5.106 20.774 1.00 92.81 186 ASP A CA 1
ATOM 1463 C C . ASP A 1 186 ? -10.130 -3.616 20.767 1.00 92.81 186 ASP A C 1
ATOM 1465 O O . ASP A 1 186 ? -11.105 -3.190 20.154 1.00 92.81 186 ASP A O 1
ATOM 1469 N N . GLU A 1 187 ? -9.264 -2.791 21.356 1.00 91.88 187 GLU A N 1
ATOM 1470 C CA . GLU A 1 187 ? -9.449 -1.339 21.382 1.00 91.88 187 GLU A CA 1
ATOM 1471 C C . GLU A 1 187 ? -9.488 -0.730 19.970 1.00 91.88 187 GLU A C 1
ATOM 1473 O O . GLU A 1 187 ? -10.252 0.196 19.684 1.00 91.88 187 GLU A O 1
ATOM 1478 N N . VAL A 1 188 ? -8.665 -1.251 19.061 1.00 92.38 188 VAL A N 1
ATOM 1479 C CA . VAL A 1 188 ? -8.648 -0.800 17.669 1.00 92.38 188 VAL A CA 1
ATOM 1480 C C . VAL A 1 188 ? -9.885 -1.304 16.926 1.00 92.38 188 VAL A C 1
ATOM 1482 O O . VAL A 1 188 ? -10.413 -0.601 16.065 1.00 92.38 188 VAL A O 1
ATOM 1485 N N . MET A 1 189 ? -10.383 -2.490 17.269 1.00 96.44 189 MET A N 1
ATOM 1486 C CA . MET A 1 189 ? -11.622 -3.031 16.715 1.00 96.44 189 MET A CA 1
ATOM 1487 C C . MET A 1 189 ? -12.844 -2.221 17.144 1.00 96.44 189 MET A C 1
ATOM 1489 O O . MET A 1 189 ? -13.717 -1.957 16.315 1.00 96.44 189 MET A O 1
ATOM 1493 N N . ASP A 1 190 ? -12.889 -1.756 18.390 1.00 96.38 190 ASP A N 1
ATOM 1494 C CA . ASP A 1 190 ? -13.934 -0.847 18.865 1.00 96.38 190 ASP A CA 1
ATOM 1495 C C . ASP A 1 190 ? -13.889 0.488 18.117 1.00 96.38 190 ASP A C 1
ATOM 1497 O O . ASP A 1 190 ? -14.921 0.980 17.651 1.00 96.38 190 ASP A O 1
ATOM 1501 N N . LEU A 1 191 ? -12.690 1.039 17.900 1.00 96.69 191 LEU A N 1
ATOM 1502 C CA . LEU A 1 191 ? -12.507 2.228 17.067 1.00 96.69 191 LEU A CA 1
ATOM 1503 C C . LEU A 1 191 ? -12.984 1.989 15.625 1.00 96.69 191 LEU A C 1
ATOM 1505 O O . LEU A 1 191 ? -13.709 2.823 15.079 1.00 96.69 191 LEU A O 1
ATOM 1509 N N . LEU A 1 192 ? -12.619 0.856 15.017 1.00 98.00 192 LEU A N 1
ATOM 1510 C CA . LEU A 1 192 ? -13.057 0.476 13.673 1.00 98.00 192 LEU A CA 1
ATOM 1511 C C . LEU A 1 192 ? -14.586 0.440 13.584 1.00 98.00 192 LEU A C 1
ATOM 1513 O O . LEU A 1 192 ? -15.150 1.077 12.694 1.00 98.00 192 LEU A O 1
ATOM 1517 N N . ARG A 1 193 ? -15.258 -0.237 14.522 1.00 98.25 193 ARG A N 1
ATOM 1518 C CA . ARG A 1 193 ? -16.728 -0.316 14.584 1.00 98.25 193 ARG A CA 1
ATOM 1519 C C . ARG A 1 193 ? -17.366 1.055 14.787 1.00 98.25 193 ARG A C 1
ATOM 1521 O O . ARG A 1 193 ? -18.328 1.379 14.101 1.00 98.25 193 ARG A O 1
ATOM 1528 N N . SER A 1 194 ? -16.800 1.889 15.660 1.00 98.19 194 SER A N 1
ATOM 1529 C CA . SER A 1 194 ? -17.327 3.234 15.941 1.00 98.19 194 SER A CA 1
ATOM 1530 C C . SER A 1 194 ? -17.330 4.163 14.720 1.00 98.19 194 SER A C 1
ATOM 1532 O O . SER A 1 194 ? -18.119 5.101 14.657 1.00 98.19 194 SER A O 1
ATOM 1534 N N . LYS A 1 195 ? -16.451 3.898 13.744 1.00 98.38 195 LYS A N 1
ATOM 1535 C CA . LYS A 1 195 ? -16.316 4.675 12.505 1.00 98.38 195 LYS A CA 1
ATOM 1536 C C . LYS A 1 195 ? -17.211 4.179 11.368 1.00 98.38 195 LYS A C 1
ATOM 1538 O O . LYS A 1 195 ? -17.250 4.826 10.317 1.00 98.38 195 LYS A O 1
ATOM 1543 N N . GLN A 1 196 ? -17.915 3.061 11.550 1.00 98.50 196 GLN A N 1
ATOM 1544 C CA . GLN A 1 196 ? -18.859 2.569 10.555 1.00 98.50 196 GLN A CA 1
ATOM 1545 C C . GLN A 1 196 ? -20.015 3.562 10.401 1.00 98.50 196 GLN A C 1
ATOM 1547 O O . GLN A 1 196 ? -20.641 3.976 11.375 1.00 98.50 196 GLN A O 1
ATOM 1552 N N . GLN A 1 197 ? -20.291 3.953 9.163 1.00 98.44 197 GLN A N 1
ATOM 1553 C CA . GLN A 1 197 ? -21.423 4.804 8.827 1.00 98.44 197 GLN A CA 1
ATOM 1554 C C . GLN A 1 197 ? -22.730 4.001 8.882 1.00 98.44 197 GLN A C 1
ATOM 1556 O O . GLN A 1 197 ? -22.731 2.770 8.844 1.00 98.44 197 GLN A O 1
ATOM 1561 N N . SER A 1 198 ? -23.871 4.690 8.937 1.0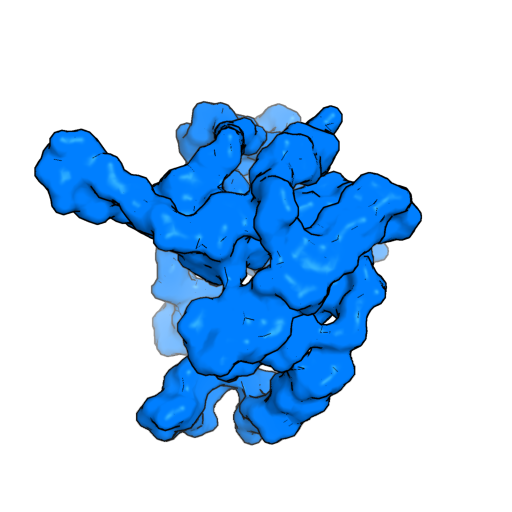0 97.75 198 SER A N 1
ATOM 1562 C CA . SER A 1 198 ? -25.190 4.040 9.003 1.00 97.75 198 SER A CA 1
ATOM 1563 C C . SER A 1 198 ? -25.523 3.181 7.778 1.00 97.75 198 SER A C 1
ATOM 1565 O O . SER A 1 198 ? -26.345 2.274 7.876 1.00 97.75 198 SER A O 1
ATOM 1567 N N . ASP A 1 199 ? -24.882 3.444 6.637 1.00 97.44 199 ASP A N 1
ATOM 1568 C CA . ASP A 1 199 ? -24.986 2.652 5.408 1.00 97.44 199 ASP A CA 1
ATOM 1569 C C . ASP A 1 199 ? -23.980 1.484 5.345 1.00 97.44 199 ASP A C 1
ATOM 1571 O O . ASP A 1 199 ? -23.895 0.783 4.336 1.00 97.44 199 ASP A O 1
ATOM 1575 N N . GLY A 1 200 ? -23.217 1.262 6.419 1.00 98.00 200 GLY A N 1
ATOM 1576 C CA . GLY A 1 200 ? -22.218 0.205 6.525 1.00 98.00 200 GLY A CA 1
ATOM 1577 C C . GLY A 1 200 ? -20.867 0.533 5.887 1.00 98.00 200 GLY A C 1
ATOM 1578 O O . GLY A 1 200 ? -20.006 -0.347 5.861 1.00 98.00 200 GLY A O 1
ATOM 1579 N N . THR A 1 201 ? -20.660 1.752 5.380 1.00 98.44 201 THR A N 1
ATOM 1580 C CA . THR A 1 201 ? -19.385 2.185 4.785 1.00 98.44 201 THR A CA 1
ATOM 1581 C C . THR A 1 201 ? -18.431 2.790 5.818 1.00 98.44 201 THR A C 1
ATOM 1583 O O . THR A 1 201 ? -18.798 3.055 6.961 1.00 98.44 201 THR A O 1
ATOM 1586 N N . TRP A 1 202 ? -17.180 3.016 5.417 1.00 98.69 202 TRP A N 1
ATOM 1587 C CA . TRP A 1 202 ? -16.196 3.809 6.160 1.00 98.69 202 TRP A CA 1
ATOM 1588 C C . TRP A 1 202 ? -15.723 4.972 5.306 1.00 98.69 202 TRP A C 1
ATOM 1590 O O . TRP A 1 202 ? -15.560 4.826 4.096 1.00 98.69 202 TRP A O 1
ATOM 1600 N N . LEU A 1 203 ? -15.479 6.120 5.931 1.00 98.62 203 LEU A N 1
ATOM 1601 C CA . LEU A 1 203 ? -15.033 7.318 5.227 1.00 98.62 203 LEU A CA 1
ATOM 1602 C C . LEU A 1 203 ? -13.550 7.231 4.837 1.00 98.62 203 LEU A C 1
ATOM 1604 O O . LEU A 1 203 ? -12.762 6.510 5.455 1.00 98.62 203 LEU A O 1
ATOM 1608 N N . LEU A 1 204 ? -13.162 7.995 3.816 1.00 98.38 204 LEU A N 1
ATOM 1609 C CA . LEU A 1 204 ? -11.788 8.472 3.688 1.00 98.38 204 LEU A CA 1
ATOM 1610 C C . LEU A 1 204 ? -11.611 9.638 4.660 1.00 98.38 204 LEU A C 1
ATOM 1612 O O . LEU A 1 204 ? -12.387 10.588 4.612 1.00 98.38 204 LEU A O 1
ATOM 1616 N N . GLU A 1 205 ? -10.628 9.580 5.549 1.00 97.62 205 GLU A N 1
ATOM 1617 C CA . GLU A 1 205 ? -10.457 10.607 6.589 1.00 97.62 205 GLU A CA 1
ATOM 1618 C C . GLU A 1 205 ? -9.199 11.449 6.405 1.00 97.62 205 GLU A C 1
ATOM 1620 O O . GLU A 1 205 ? -9.083 12.508 7.020 1.00 97.62 205 GLU A O 1
ATOM 1625 N N . ASN A 1 206 ? -8.259 10.977 5.587 1.00 95.44 206 ASN A N 1
ATOM 1626 C CA . ASN A 1 206 ? -6.993 11.652 5.370 1.00 95.44 206 ASN A CA 1
ATOM 1627 C C . ASN A 1 206 ? -6.380 11.270 4.013 1.00 95.44 206 ASN A C 1
ATOM 1629 O O . ASN A 1 206 ? -6.003 10.120 3.765 1.00 95.44 206 ASN A O 1
ATOM 1633 N N . THR A 1 207 ? -6.249 12.265 3.138 1.00 94.06 207 THR A N 1
ATOM 1634 C CA . THR A 1 207 ? -5.571 12.143 1.847 1.00 94.06 207 THR A CA 1
ATOM 1635 C C . THR A 1 207 ? -4.159 12.713 1.935 1.00 94.06 207 THR A C 1
ATOM 1637 O O . THR A 1 207 ? -3.960 13.917 2.102 1.00 94.06 207 THR A O 1
ATOM 1640 N N . TYR A 1 208 ? -3.148 11.864 1.736 1.00 91.50 208 TYR A N 1
ATOM 1641 C CA . TYR A 1 208 ? -1.759 12.321 1.737 1.00 91.50 208 TYR A CA 1
ATOM 1642 C C . TYR A 1 208 ? -1.419 13.149 0.485 1.00 91.50 208 TYR A C 1
ATOM 1644 O O . TYR A 1 208 ? -1.672 12.699 -0.639 1.00 91.50 208 TYR A O 1
ATOM 1652 N N . PRO A 1 209 ? -0.795 14.334 0.644 1.00 90.44 209 PRO A N 1
ATOM 1653 C CA . PRO A 1 209 ? -0.441 15.197 -0.476 1.00 90.44 209 PRO A CA 1
ATOM 1654 C C . PRO A 1 209 ? 0.633 14.553 -1.354 1.00 90.44 209 PRO A C 1
ATOM 1656 O O . PRO A 1 209 ? 1.472 13.790 -0.875 1.00 90.44 209 PRO A O 1
ATOM 1659 N N . GLY A 1 210 ? 0.629 14.895 -2.639 1.00 88.25 210 GLY A N 1
ATOM 1660 C CA . GLY A 1 210 ? 1.605 14.404 -3.605 1.00 88.25 210 GLY A CA 1
ATOM 1661 C C . GLY A 1 210 ? 0.987 14.066 -4.955 1.00 88.25 210 GLY A C 1
ATOM 1662 O O . GLY A 1 210 ? -0.225 13.898 -5.083 1.00 88.25 210 GLY A O 1
ATOM 1663 N N . ALA A 1 211 ? 1.828 13.961 -5.983 1.00 89.31 211 ALA A N 1
ATOM 1664 C CA . ALA A 1 211 ? 1.371 13.554 -7.307 1.00 89.31 211 ALA A CA 1
ATOM 1665 C C . ALA A 1 211 ? 0.890 12.095 -7.286 1.00 89.31 211 ALA A C 1
ATOM 1667 O O . ALA A 1 211 ? 1.553 11.229 -6.721 1.00 89.31 211 ALA A O 1
ATOM 1668 N N . VAL A 1 212 ? -0.238 11.818 -7.939 1.00 93.12 212 VAL A N 1
ATOM 1669 C CA . VAL A 1 212 ? -0.791 10.468 -8.114 1.00 93.12 212 VAL A CA 1
ATOM 1670 C C . VAL A 1 212 ? -1.064 10.207 -9.590 1.00 93.12 212 VAL A C 1
ATOM 1672 O O . VAL A 1 212 ? -1.327 11.139 -10.346 1.00 93.12 212 VAL A O 1
ATOM 1675 N N . HIS A 1 213 ? -1.050 8.938 -10.001 1.00 92.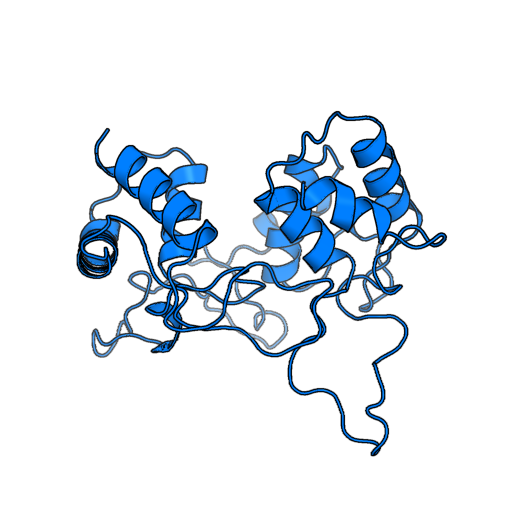88 213 HIS A N 1
ATOM 1676 C CA . HIS A 1 213 ? -1.408 8.548 -11.372 1.00 92.88 213 HIS A CA 1
ATOM 1677 C C . HIS A 1 213 ? -2.870 8.873 -11.699 1.00 92.88 213 HIS A C 1
ATOM 1679 O O . HIS A 1 213 ? -3.199 9.296 -12.805 1.00 92.88 213 HIS A O 1
ATOM 1685 N N . PHE A 1 214 ? -3.759 8.641 -10.733 1.00 93.81 214 PHE A N 1
ATOM 1686 C CA . PHE A 1 214 ? -5.182 8.945 -10.811 1.00 93.81 214 PHE A CA 1
ATOM 1687 C C . PHE A 1 214 ? -5.820 8.869 -9.420 1.00 93.81 214 PHE A C 1
ATOM 1689 O O . PHE A 1 214 ? -5.313 8.175 -8.538 1.00 93.81 214 PHE A O 1
ATOM 1696 N N . ALA A 1 215 ? -6.942 9.569 -9.234 1.00 92.62 215 ALA A N 1
ATOM 1697 C CA . ALA A 1 215 ? -7.730 9.496 -8.007 1.00 92.62 215 ALA A CA 1
ATOM 1698 C C . ALA A 1 215 ? -8.392 8.113 -7.849 1.00 92.62 215 ALA A C 1
ATOM 1700 O O . ALA A 1 215 ? -8.895 7.540 -8.822 1.00 92.62 215 ALA A O 1
ATOM 1701 N N . LEU A 1 216 ? -8.375 7.584 -6.623 1.00 94.00 216 LEU A N 1
ATOM 1702 C CA . LEU A 1 216 ? -8.983 6.296 -6.250 1.00 94.00 216 LEU A CA 1
ATOM 1703 C C . LEU A 1 216 ? -10.255 6.466 -5.410 1.00 94.00 216 LEU A C 1
ATOM 1705 O O . LEU A 1 216 ? -11.126 5.595 -5.424 1.00 94.00 216 LEU A O 1
ATOM 1709 N N . GLU A 1 217 ? -10.366 7.598 -4.725 1.00 94.88 217 GLU A N 1
ATOM 1710 C CA . GLU A 1 217 ? -11.448 7.950 -3.811 1.00 94.88 217 GLU A CA 1
ATOM 1711 C C . GLU A 1 217 ? -11.956 9.361 -4.126 1.00 94.88 217 GLU A C 1
ATOM 1713 O O . GLU A 1 217 ? -11.260 10.147 -4.775 1.00 94.88 217 GLU A O 1
ATOM 1718 N N . ASP A 1 218 ? -13.159 9.676 -3.648 1.00 94.56 218 ASP A N 1
ATOM 1719 C CA . ASP A 1 218 ? -13.856 10.940 -3.931 1.00 94.56 218 ASP A CA 1
ATOM 1720 C C . ASP A 1 218 ? -13.434 12.098 -3.001 1.00 94.56 218 ASP A C 1
ATOM 1722 O O . ASP A 1 218 ? -13.990 13.196 -3.068 1.00 94.56 218 ASP A O 1
ATOM 1726 N N . GLY A 1 219 ? -12.434 11.859 -2.147 1.00 94.69 219 GLY A N 1
ATOM 1727 C CA . GLY A 1 219 ? -11.856 12.830 -1.218 1.00 94.69 219 GLY A CA 1
ATOM 1728 C C . GLY A 1 219 ? -12.291 12.640 0.235 1.00 94.69 219 GLY A C 1
ATOM 1729 O O . GLY A 1 219 ? -13.163 11.831 0.553 1.00 94.69 219 GLY A O 1
ATOM 1730 N N . ASP A 1 220 ? -11.642 13.390 1.124 1.00 97.50 220 ASP A N 1
ATOM 1731 C CA . ASP A 1 220 ? -11.833 13.267 2.570 1.00 97.50 220 ASP A CA 1
ATOM 1732 C C . ASP A 1 220 ? -13.274 13.612 2.987 1.00 97.50 220 ASP A C 1
ATOM 1734 O O . ASP A 1 220 ? -13.925 14.501 2.430 1.00 97.50 220 ASP A O 1
ATOM 1738 N N . GLY A 1 221 ? -13.790 12.873 3.967 1.00 98.06 221 GLY A N 1
ATOM 1739 C CA . GLY A 1 221 ? -15.169 12.946 4.446 1.00 98.06 221 GLY A CA 1
ATOM 1740 C C . GLY A 1 221 ? -16.192 12.225 3.563 1.00 98.06 221 GLY A C 1
ATOM 1741 O O . GLY A 1 221 ? -17.379 12.233 3.889 1.00 98.06 221 GLY A O 1
ATOM 1742 N N . ARG A 1 222 ? -15.780 11.601 2.452 1.00 98.25 222 ARG A N 1
ATOM 1743 C CA . ARG A 1 222 ? -16.662 10.796 1.591 1.00 98.25 222 ARG A CA 1
ATOM 1744 C C . ARG A 1 222 ? -16.550 9.302 1.916 1.00 98.25 222 ARG A C 1
ATOM 1746 O O . ARG A 1 222 ? -15.479 8.866 2.341 1.00 98.25 222 ARG A O 1
ATOM 1753 N N . PRO A 1 223 ? -17.614 8.504 1.698 1.00 98.19 223 PRO A N 1
ATOM 1754 C CA . PRO A 1 223 ? -17.528 7.047 1.768 1.00 98.19 223 PRO A CA 1
ATOM 1755 C C . PRO A 1 223 ? -16.395 6.506 0.888 1.00 98.19 223 PRO A C 1
ATOM 1757 O O . PRO A 1 223 ? -16.336 6.794 -0.306 1.00 98.19 223 PRO A O 1
ATOM 1760 N N . SER A 1 224 ? -15.500 5.718 1.480 1.00 98.19 224 SER A N 1
ATOM 1761 C CA . SER A 1 224 ? -14.343 5.119 0.817 1.00 98.19 224 SER A CA 1
ATOM 1762 C C . SER A 1 224 ? -14.606 3.658 0.500 1.00 98.19 224 SER A C 1
ATOM 1764 O O . SER A 1 224 ? -14.891 2.839 1.380 1.00 98.19 224 SER A O 1
ATOM 1766 N N . ARG A 1 225 ? -14.434 3.295 -0.771 1.00 97.06 225 ARG A N 1
ATOM 1767 C CA . ARG A 1 225 ? -14.575 1.900 -1.215 1.00 97.06 225 ARG A CA 1
ATOM 1768 C C . ARG A 1 225 ? -13.473 1.025 -0.629 1.00 97.06 225 ARG A C 1
ATOM 1770 O O . ARG A 1 225 ? -13.731 -0.113 -0.238 1.00 97.06 225 ARG A O 1
ATOM 1777 N N . TRP A 1 226 ? -12.256 1.556 -0.543 1.00 97.38 226 TRP A N 1
ATOM 1778 C CA . TRP A 1 226 ? -11.098 0.814 -0.060 1.00 97.38 226 TRP A CA 1
ATOM 1779 C C . TRP A 1 226 ? -11.082 0.636 1.449 1.00 97.38 226 TRP A C 1
ATOM 1781 O O . TRP A 1 226 ? -10.852 -0.480 1.917 1.00 97.38 226 TRP A O 1
ATOM 1791 N N . ASN A 1 227 ? -11.377 1.688 2.214 1.00 98.25 227 ASN A N 1
ATOM 1792 C CA . ASN A 1 227 ? -11.493 1.566 3.664 1.00 98.25 227 ASN A CA 1
ATOM 1793 C C . ASN A 1 227 ? -12.657 0.650 4.031 1.00 98.25 227 ASN A C 1
ATOM 1795 O O . ASN A 1 227 ? -12.492 -0.191 4.906 1.00 98.25 227 ASN A O 1
ATOM 1799 N N . THR A 1 228 ? -13.776 0.715 3.303 1.00 98.56 228 THR A N 1
ATOM 1800 C CA . THR A 1 228 ? -14.892 -0.222 3.501 1.00 98.56 228 THR A CA 1
ATOM 1801 C C . THR A 1 228 ? -14.468 -1.669 3.232 1.00 98.56 228 THR A C 1
ATOM 1803 O O . THR A 1 228 ? -14.713 -2.544 4.058 1.00 98.56 228 THR A O 1
ATOM 1806 N N . LEU A 1 229 ? -13.773 -1.950 2.122 1.00 97.75 229 LEU A N 1
ATOM 1807 C CA . LEU A 1 229 ? -13.278 -3.301 1.821 1.00 97.75 229 LEU A CA 1
ATOM 1808 C C . LEU A 1 229 ? -12.340 -3.836 2.915 1.00 97.75 229 LEU A C 1
ATOM 1810 O O . LEU A 1 229 ? -12.493 -4.982 3.342 1.00 97.75 229 LEU A O 1
ATOM 1814 N N . ARG A 1 230 ? -11.375 -3.019 3.349 1.00 97.69 230 ARG A N 1
ATOM 1815 C CA . ARG A 1 230 ? -10.405 -3.360 4.402 1.00 97.69 230 ARG A CA 1
ATOM 1816 C C . ARG A 1 230 ? -11.108 -3.592 5.740 1.00 97.69 230 ARG A C 1
ATOM 1818 O O . ARG A 1 230 ? -10.953 -4.649 6.338 1.00 97.69 230 ARG A O 1
ATOM 1825 N N . ALA A 1 231 ? -11.972 -2.669 6.159 1.00 98.38 231 ALA A N 1
ATOM 1826 C CA . ALA A 1 231 ? -12.738 -2.786 7.397 1.00 98.38 231 ALA A CA 1
ATOM 1827 C C . ALA A 1 231 ? -13.570 -4.075 7.435 1.00 98.38 231 ALA A C 1
ATOM 1829 O O . ALA A 1 231 ? -13.499 -4.830 8.400 1.00 98.38 231 ALA A O 1
ATOM 1830 N N . LEU A 1 232 ? -14.290 -4.388 6.353 1.00 98.25 232 LEU A N 1
ATOM 1831 C CA . LEU A 1 232 ? -15.091 -5.610 6.267 1.00 98.25 232 LEU A CA 1
ATOM 1832 C C . LEU A 1 232 ? -14.238 -6.887 6.296 1.00 98.25 232 LEU A C 1
ATOM 1834 O O . LEU A 1 232 ? -14.679 -7.903 6.828 1.00 98.25 232 LEU A O 1
ATOM 1838 N N . ARG A 1 233 ? -13.036 -6.876 5.706 1.00 97.25 233 ARG A N 1
ATOM 1839 C CA . ARG A 1 233 ? -12.100 -8.012 5.778 1.00 97.25 233 ARG A CA 1
ATOM 1840 C C . ARG A 1 233 ? -11.590 -8.222 7.197 1.00 97.25 233 ARG A C 1
ATOM 1842 O O . ARG A 1 233 ? -11.561 -9.363 7.649 1.00 97.25 233 ARG A O 1
ATOM 1849 N N . VAL A 1 234 ? -11.221 -7.143 7.878 1.00 97.88 234 VAL A N 1
ATOM 1850 C CA . VAL A 1 234 ? -10.766 -7.184 9.269 1.00 97.88 234 VAL A CA 1
ATOM 1851 C C . VAL A 1 234 ? -11.878 -7.658 10.201 1.00 97.88 234 VAL A C 1
ATOM 1853 O O . VAL A 1 234 ? -11.642 -8.571 10.982 1.00 97.88 234 VAL A O 1
ATOM 1856 N N . LEU A 1 235 ? -13.092 -7.108 10.091 1.00 97.62 235 LEU A N 1
ATOM 1857 C CA . LEU A 1 235 ? -14.230 -7.523 10.922 1.00 97.62 235 LEU A CA 1
ATOM 1858 C C . LEU A 1 235 ? -14.518 -9.019 10.767 1.00 97.62 235 LEU A C 1
ATOM 1860 O O . LEU A 1 235 ? -14.606 -9.727 11.762 1.00 97.62 235 LEU A O 1
ATOM 1864 N N . ARG A 1 236 ? -14.543 -9.525 9.525 1.00 96.38 236 ARG A N 1
ATOM 1865 C CA . ARG A 1 236 ? -14.716 -10.964 9.276 1.00 96.38 236 ARG A CA 1
ATOM 1866 C C . ARG A 1 236 ? -13.611 -11.828 9.869 1.00 96.38 236 ARG A C 1
ATOM 1868 O O . ARG A 1 236 ? -13.880 -12.973 10.188 1.00 96.38 236 ARG A O 1
ATOM 1875 N N . TRP A 1 237 ? -12.371 -11.353 9.921 1.00 96.44 237 TRP A N 1
ATOM 1876 C CA . TRP A 1 237 ? -11.273 -12.090 10.556 1.00 96.44 237 TRP A CA 1
ATOM 1877 C C . TRP A 1 237 ? -11.381 -12.075 12.075 1.00 96.44 237 TRP A C 1
ATOM 1879 O O . TRP A 1 237 ? -11.147 -13.097 12.703 1.00 96.44 237 TRP A O 1
ATOM 1889 N N . TYR A 1 238 ? -11.784 -10.945 12.648 1.00 95.81 238 TYR A N 1
ATOM 1890 C CA . TYR A 1 238 ? -11.929 -10.803 14.089 1.00 95.81 238 TYR A CA 1
ATOM 1891 C C . TYR A 1 238 ? -13.096 -11.621 14.670 1.00 95.81 238 TYR A C 1
ATOM 1893 O O . TYR A 1 238 ? -13.075 -11.989 15.837 1.00 95.81 238 TYR A O 1
ATOM 1901 N N . GLU A 1 239 ? -14.130 -11.874 13.867 1.00 91.81 239 GLU A N 1
ATOM 1902 C CA . GLU A 1 239 ? -15.359 -12.570 14.278 1.00 91.81 239 GLU A CA 1
ATOM 1903 C C . GLU A 1 239 ? -15.353 -14.085 14.000 1.00 91.81 239 GLU A C 1
ATOM 1905 O O . GLU A 1 239 ? -16.360 -14.746 14.257 1.00 91.81 239 GLU A O 1
ATOM 1910 N N . GLN A 1 240 ? -14.258 -14.620 13.449 1.00 83.88 240 GLN A N 1
ATOM 1911 C CA . GLN A 1 240 ? -14.050 -16.064 13.255 1.00 83.88 240 GLN A CA 1
ATOM 1912 C C . GLN A 1 240 ? -13.715 -16.761 14.573 1.00 83.88 240 GLN A C 1
ATOM 1914 O O . GLN A 1 240 ? -14.233 -17.886 14.762 1.00 83.88 240 GLN A O 1
#

pLDDT: mean 89.63, std 11.69, range [44.62, 98.69]

Sequence (240 aa):
GWGARLLALQGEDGQWAGGALFPARRSKSGNGEQPKGQPWTATAYSLVLLHDFGVDPHRDTVRRAVAQVREHCRWEHAGQPFFSGEVEPCINGMTVALGAYFDQDVDGVVARLLGEQLEDGGWNCEVENGSVRSSFERKLFRRRSTGDVADPAWVQFSFPTRWHYDVLRGLEYFRAAGDPPDPRVDEVMDLLRSKQQSDGTWLLENTYPGAVHFALEDGDGRPSRWNTLRALRVLRWYEQ

Radius of gyration: 18.7 Å; chains: 1; bounding box: 49×45×51 Å

Secondary structure (DSSP, 8-state):
-HHHHHHTT--TTSSSTTSSSS-SS----TTSPPPSS--TTSHHHHHHHHHHTT--TTSHHHHHHHHHHHHH-B-TTTT-BGGG--SSHHHHHHHHHHHHHTT---HHHHHHHHHT--TTS---GGGTTT----S--SBTTB-TTT-SBS-GGGGS--SS-TT---HHHHHHHHHHHTPPPPGGGHHHHHHHHHT--TTS-EE---PPPS--SS--SS-TTSEEHHHHHHHHHHHHHHT-